Protein AF-A0A4U5NYL5-F1 (afdb_monomer)

pLDDT: mean 81.29, std 17.98, range [32.84, 98.69]

Nearest PDB structures (foldseek):
  1srq-assembly2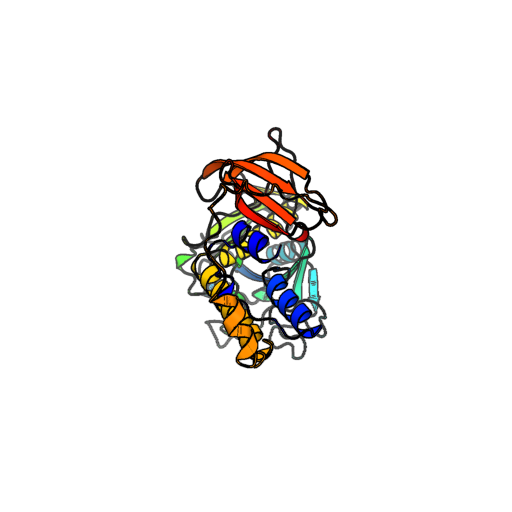_C  TM=8.941E-01  e=2.219E-26  Homo sapiens
  3brw-assembly1_A  TM=9.094E-01  e=7.375E-26  Homo sapiens
  1srq-assembly1_A  TM=8.390E-01  e=1.293E-26  Homo sapiens
  3brw-assembly3_C  TM=8.532E-01  e=6.660E-24  Homo sapiens
  6ssh-assembly1_A  TM=8.374E-01  e=7.311E-17  Thermochaetoides thermophila

Foldseek 3Di:
DVVLVCCVPPVVDDPVVDFDFFPDVVLVVLVVCLVCVPVAQEAEEEEWEFEAPGAAPLVRLQDQDDDLLRVVVLVLQFDKDFLAPDDDHNLPDDNNPCQQAGIFGWHCALSHTYTYLYSNRGDHDPVDSNNVRSCVRNLQHQEYEYEYEPNGDDHDPVNRPHPRHFKYWYWYWDPGPDPFIKIAIDMDGHPQQFAWDDDQDVRNMDTRDPVVSLRVVRRRVRSRVSSCPGPVNVVVSVVVSVVSVVVSCVPTGDDPDPPPPVVVVVVPDDDDDPDDPDDSDDDPDDDDCLDWDWDWAWAQRRRVRDTAIWIWTDGQFKIFTAHPPVRDTPDMDTPSPQSDADQDPRRDPPPTD

Secondary structure (DSSP, 8-state):
-HHHHHHHH-TTS-GGG--PBP--HHHHHHHHHHHHTT---EEEEEEEEE-TT--SHHHHHT--S--HHHHHHHHHHSEEEE-TT--S--TT--SSS-BTBSEEEEEEETTEEEEEEETTTSPP-TT-TT-HHHHHHHTT-SEEEEEE-TTPPPP-GGG---SS--EEEEEEEESTTSTT-EEEEEEEE-TTSPP-SSPPPGGGEEESSHHHHHHHHHHHHHHHHHHHHSHHHHHHHHHHHHHHHHHHHHHHBPPPP---TTTTHHHH----------PPPPP---S-----EEEEEEEEETTTTEEEEEEEEE-SSEEEEEETTTTEEEEEEEGGG-------SS-------

InterPro domains:
  IPR000331 Rap/Ran-GAP domain [PF02145] (60-242)
  IPR000331 Rap/Ran-GAP domain [PS50085] (31-248)
  IPR035974 Rap/Ran-GAP superfamily [G3DSA:3.40.50.11210] (40-229)
  IPR035974 Rap/Ran-GAP superfamily [SSF111347] (2-254)
  IPR050989 Rap1/Ran GTPase-activating [PTHR15711] (1-277)

Organism: Steinernema carpocapsae (NCBI:txid34508)

Structure (mmCIF, N/CA/C/O backbone):
data_AF-A0A4U5NYL5-F1
#
_entry.id   AF-A0A4U5NYL5-F1
#
loop_
_atom_site.group_PDB
_atom_site.id
_atom_site.type_symbol
_atom_site.label_atom_id
_atom_site.label_alt_id
_atom_site.label_comp_id
_atom_site.label_asym_id
_atom_site.label_entity_id
_atom_site.label_seq_id
_atom_site.pdbx_PDB_ins_code
_atom_site.Cartn_x
_atom_site.Cartn_y
_atom_site.Cartn_z
_atom_site.occupancy
_atom_site.B_iso_or_equiv
_atom_site.auth_seq_id
_atom_site.auth_comp_id
_atom_site.auth_asym_id
_atom_site.auth_atom_id
_atom_site.pdbx_PDB_model_num
ATOM 1 N N . MET A 1 1 ? 21.388 -6.794 -41.042 1.00 60.78 1 MET A N 1
ATOM 2 C CA . MET A 1 1 ? 20.427 -7.157 -39.982 1.00 60.78 1 MET A CA 1
ATOM 3 C C . MET A 1 1 ? 20.672 -6.425 -38.657 1.00 60.78 1 MET A C 1
ATOM 5 O O . MET A 1 1 ? 19.954 -5.474 -38.411 1.00 60.78 1 MET A O 1
ATOM 9 N N . LEU A 1 2 ? 21.676 -6.751 -37.819 1.00 63.41 2 LEU A N 1
ATOM 10 C CA . LEU A 1 2 ? 21.826 -6.115 -36.483 1.00 63.41 2 LEU A CA 1
ATOM 11 C C . LEU A 1 2 ? 21.987 -4.582 -36.518 1.00 63.41 2 LEU A C 1
ATOM 13 O O . LEU A 1 2 ? 21.355 -3.870 -35.746 1.00 63.41 2 LEU A O 1
ATOM 17 N N . ARG A 1 3 ? 22.812 -4.067 -37.436 1.00 64.81 3 ARG A N 1
ATOM 18 C CA . ARG A 1 3 ? 22.987 -2.620 -37.627 1.00 64.81 3 ARG A CA 1
ATOM 19 C C . ARG A 1 3 ? 21.684 -1.926 -38.037 1.00 64.81 3 ARG A C 1
ATOM 21 O O . ARG A 1 3 ? 21.371 -0.872 -37.508 1.00 64.81 3 ARG A O 1
ATOM 28 N N . GLU A 1 4 ? 20.929 -2.538 -38.944 1.00 67.44 4 GLU A N 1
ATOM 29 C CA . GLU A 1 4 ? 19.646 -2.009 -39.425 1.00 67.44 4 GLU A CA 1
ATOM 30 C C . GLU A 1 4 ? 18.586 -2.035 -38.312 1.00 67.44 4 GLU A C 1
ATOM 32 O O . GLU A 1 4 ? 17.826 -1.085 -38.169 1.00 67.44 4 GLU A O 1
ATOM 37 N N . LEU A 1 5 ? 18.581 -3.077 -37.470 1.00 68.00 5 LEU A N 1
ATOM 38 C CA . LEU A 1 5 ? 17.714 -3.157 -36.290 1.00 68.00 5 LEU A CA 1
ATOM 39 C C . LEU A 1 5 ? 18.059 -2.078 -35.254 1.00 68.00 5 LEU A C 1
ATOM 41 O O . LEU A 1 5 ? 17.160 -1.466 -34.687 1.00 68.00 5 LEU A O 1
ATOM 45 N N . LEU A 1 6 ? 19.343 -1.797 -35.020 1.00 67.56 6 LEU A N 1
ATOM 46 C CA . LEU A 1 6 ? 19.754 -0.721 -34.112 1.00 67.56 6 LEU A CA 1
ATOM 47 C C . LEU A 1 6 ? 19.420 0.665 -34.654 1.00 67.56 6 LEU A C 1
ATOM 49 O O . LEU A 1 6 ? 18.949 1.505 -33.896 1.00 67.56 6 LEU A O 1
ATOM 53 N N . GLU A 1 7 ? 19.609 0.895 -35.953 1.00 69.38 7 GLU A N 1
ATOM 54 C CA . GLU A 1 7 ? 19.193 2.139 -36.608 1.00 69.38 7 GLU A CA 1
ATOM 55 C C . GLU A 1 7 ? 17.666 2.343 -36.515 1.00 69.38 7 GLU A C 1
ATOM 57 O O . GLU A 1 7 ? 17.216 3.482 -36.412 1.00 69.38 7 GLU A O 1
ATOM 62 N N . LEU A 1 8 ? 16.878 1.260 -36.465 1.00 70.56 8 LEU A N 1
ATOM 63 C CA . LEU A 1 8 ? 15.422 1.307 -36.303 1.00 70.56 8 LEU A CA 1
ATOM 64 C C . LEU A 1 8 ? 14.971 1.526 -34.845 1.00 70.56 8 LEU A C 1
ATOM 66 O O . LEU A 1 8 ? 14.167 2.415 -34.579 1.00 70.56 8 LEU A O 1
ATOM 70 N N . PHE A 1 9 ? 15.463 0.721 -33.898 1.00 63.78 9 PHE A N 1
ATOM 71 C CA . PHE A 1 9 ? 14.964 0.699 -32.513 1.00 63.78 9 PHE A CA 1
ATOM 72 C C . PHE A 1 9 ? 15.748 1.599 -31.552 1.00 63.78 9 PHE A C 1
ATOM 74 O O . PHE A 1 9 ? 15.223 2.017 -30.522 1.00 63.78 9 PHE A O 1
ATOM 81 N N . CYS A 1 10 ? 17.016 1.888 -31.847 1.00 72.06 10 CYS A N 1
ATOM 82 C CA . CYS A 1 10 ? 17.920 2.655 -30.988 1.00 72.06 10 CYS A CA 1
ATOM 83 C C . CYS A 1 10 ? 18.821 3.588 -31.823 1.00 72.06 10 CYS A C 1
ATOM 85 O O . CYS A 1 10 ? 20.047 3.504 -31.718 1.00 72.06 10 CYS A O 1
ATOM 87 N N . PRO A 1 11 ? 18.261 4.528 -32.613 1.00 72.25 11 PRO A N 1
ATOM 88 C CA . PRO A 1 11 ? 19.014 5.311 -33.605 1.00 72.25 11 PRO A CA 1
ATOM 89 C C . PRO A 1 11 ? 20.143 6.172 -33.016 1.00 72.25 11 PRO A C 1
ATOM 91 O O . PRO A 1 11 ? 21.039 6.610 -33.731 1.00 72.25 11 PRO A O 1
ATOM 94 N N . LYS A 1 12 ? 20.110 6.430 -31.702 1.00 76.88 12 LYS A N 1
ATOM 95 C CA . LYS A 1 12 ? 21.140 7.186 -30.973 1.00 76.88 12 LYS A CA 1
ATOM 96 C C . LYS A 1 12 ? 22.339 6.329 -30.540 1.00 76.88 12 LYS A C 1
ATOM 98 O O . LYS A 1 12 ? 23.310 6.875 -30.023 1.00 76.88 12 LYS A O 1
ATOM 103 N N . VAL A 1 13 ? 22.278 5.007 -30.704 1.00 75.44 13 VAL A N 1
ATOM 104 C CA . VAL A 1 13 ? 23.349 4.076 -30.329 1.00 75.44 13 VAL A CA 1
ATOM 105 C C . VAL A 1 13 ? 24.240 3.828 -31.542 1.00 75.44 13 VAL A C 1
ATOM 107 O O . VAL A 1 13 ? 23.801 3.288 -32.554 1.00 75.44 13 VAL A O 1
ATOM 110 N N . SER A 1 14 ? 25.514 4.213 -31.444 1.00 80.19 14 SER A N 1
ATOM 111 C CA . SER A 1 14 ? 26.487 3.928 -32.500 1.00 80.19 14 SER A CA 1
ATOM 112 C C . SER A 1 14 ? 26.815 2.439 -32.541 1.00 80.19 14 SER A C 1
ATOM 114 O O . SER A 1 14 ? 27.168 1.851 -31.525 1.00 80.19 14 SER A O 1
ATOM 116 N N . PHE A 1 15 ? 26.828 1.836 -33.728 1.00 75.81 15 PHE A N 1
ATOM 117 C CA . PHE A 1 15 ? 27.262 0.444 -33.880 1.00 75.81 15 PHE A CA 1
ATOM 118 C C . PHE A 1 15 ? 28.690 0.206 -33.347 1.00 75.81 15 PHE A C 1
ATOM 120 O O . PHE A 1 15 ? 29.001 -0.875 -32.858 1.00 75.81 15 PHE A O 1
ATOM 127 N N . SER A 1 16 ? 29.554 1.227 -33.390 1.00 77.56 16 SER A N 1
ATOM 128 C CA . SER A 1 16 ? 30.939 1.133 -32.912 1.00 77.56 16 SER A CA 1
ATOM 129 C C . SER A 1 16 ? 31.085 0.983 -31.395 1.00 77.56 16 SER A C 1
ATOM 131 O O . SER A 1 16 ? 32.166 0.614 -30.943 1.00 77.56 16 SER A O 1
ATOM 133 N N . CYS A 1 17 ? 30.046 1.268 -30.599 1.00 77.38 17 CYS A N 1
ATOM 134 C CA . CYS A 1 17 ? 30.115 1.118 -29.142 1.00 77.38 17 CYS A CA 1
ATOM 135 C C . CYS A 1 17 ? 29.666 -0.262 -28.644 1.00 77.38 17 CYS A C 1
ATOM 137 O O . CYS A 1 17 ? 29.780 -0.540 -27.449 1.00 77.38 17 CYS A O 1
ATOM 139 N N . LEU A 1 18 ? 29.188 -1.134 -29.537 1.00 79.56 18 LEU A N 1
ATOM 140 C CA . LEU A 1 18 ? 28.791 -2.490 -29.185 1.00 79.56 18 LEU A CA 1
ATOM 141 C C . LEU A 1 18 ? 30.020 -3.364 -28.973 1.00 79.56 18 LEU A C 1
ATOM 143 O O . LEU A 1 18 ? 30.941 -3.381 -29.789 1.00 79.56 18 LEU A O 1
ATOM 147 N N . LYS A 1 19 ? 29.995 -4.142 -27.896 1.00 80.31 19 LYS A N 1
ATOM 148 C CA . LYS A 1 19 ? 31.013 -5.147 -27.609 1.00 80.31 19 LYS A CA 1
ATOM 149 C C . LYS A 1 19 ? 30.321 -6.497 -27.433 1.00 80.31 19 LYS A C 1
ATOM 151 O O . LYS A 1 19 ? 29.286 -6.540 -26.767 1.00 80.31 19 LYS A O 1
ATOM 156 N N . PRO A 1 20 ? 30.844 -7.579 -28.029 1.00 79.69 20 PRO A N 1
ATOM 157 C CA . PRO A 1 20 ? 30.252 -8.894 -27.856 1.00 79.69 20 PRO A CA 1
ATOM 158 C C . PRO A 1 20 ? 30.346 -9.314 -26.387 1.00 79.69 20 PRO A C 1
ATOM 160 O O . PRO A 1 20 ? 31.396 -9.179 -25.756 1.00 79.69 20 PRO A O 1
ATOM 163 N N . ALA A 1 21 ? 29.241 -9.810 -25.840 1.00 82.56 21 ALA A N 1
ATOM 164 C CA . ALA A 1 21 ? 29.224 -10.395 -24.508 1.00 82.56 21 ALA A CA 1
ATOM 165 C C . ALA A 1 21 ? 29.857 -11.798 -24.522 1.00 82.56 21 ALA A C 1
ATOM 167 O O . ALA A 1 21 ? 29.934 -12.465 -25.559 1.00 82.56 21 ALA A O 1
ATOM 168 N N . LEU A 1 22 ? 30.315 -12.265 -23.364 1.00 83.56 22 LEU A N 1
ATOM 169 C CA . LEU A 1 22 ? 30.686 -13.660 -23.157 1.00 83.56 22 LEU A CA 1
ATOM 170 C C . LEU A 1 22 ? 29.446 -14.537 -23.361 1.00 83.56 22 LEU A C 1
ATOM 172 O O . LEU A 1 22 ? 28.405 -14.300 -22.750 1.00 83.56 22 LEU A O 1
ATOM 176 N N . SER A 1 23 ? 29.566 -15.565 -24.201 1.00 79.88 23 SER A N 1
ATOM 177 C CA . SER A 1 23 ? 28.475 -16.498 -24.500 1.00 79.88 23 SER A CA 1
ATOM 178 C C . SER A 1 23 ? 28.294 -17.488 -23.348 1.00 79.88 23 SER A C 1
ATOM 180 O O . SER A 1 23 ? 28.722 -18.637 -23.430 1.00 79.88 23 SER A O 1
ATOM 182 N N . THR A 1 24 ? 27.712 -17.022 -22.242 1.00 84.81 24 THR A N 1
ATOM 183 C CA . THR A 1 24 ? 27.430 -17.844 -21.060 1.00 84.81 24 THR A CA 1
ATOM 184 C C . THR A 1 24 ? 25.971 -17.680 -20.633 1.00 84.81 24 THR A C 1
ATOM 186 O O . THR A 1 24 ? 25.490 -16.544 -20.610 1.00 84.81 24 THR A O 1
ATOM 189 N N . PRO A 1 25 ? 25.289 -18.759 -20.197 1.00 84.75 25 PRO A N 1
ATOM 190 C CA . PRO A 1 25 ? 23.910 -18.679 -19.693 1.00 84.75 25 PRO A CA 1
ATOM 191 C C . PRO A 1 25 ? 23.739 -17.680 -18.538 1.00 84.75 25 PRO A C 1
ATOM 193 O O . PRO A 1 25 ? 22.681 -17.093 -18.345 1.00 84.75 25 PRO A O 1
ATOM 196 N N . LYS A 1 26 ? 24.818 -17.433 -17.787 1.00 86.19 26 LYS A N 1
ATOM 197 C CA . LYS A 1 26 ? 24.852 -16.479 -16.677 1.00 86.19 26 LYS A CA 1
ATOM 198 C C . LYS A 1 26 ? 24.563 -15.038 -17.109 1.00 86.19 26 LYS A C 1
ATOM 200 O O . LYS A 1 26 ? 23.973 -14.286 -16.340 1.00 86.19 26 LYS A O 1
ATOM 205 N N . VAL A 1 27 ? 24.989 -14.632 -18.308 1.00 84.88 27 VAL A N 1
ATOM 206 C CA . VAL A 1 27 ? 24.725 -13.276 -18.821 1.00 84.88 27 VAL A CA 1
ATOM 207 C C . VAL A 1 27 ? 23.237 -13.101 -19.101 1.00 84.88 27 VAL A C 1
ATOM 209 O O . VAL A 1 27 ? 22.661 -12.098 -18.691 1.00 84.88 27 VAL A O 1
ATOM 212 N N . GLU A 1 28 ? 22.614 -14.096 -19.731 1.00 82.94 28 GLU A N 1
ATOM 213 C CA . GLU A 1 28 ? 21.174 -14.113 -19.999 1.00 82.94 28 GLU A CA 1
ATOM 214 C C . GLU A 1 28 ? 20.371 -14.098 -18.693 1.00 82.94 28 GLU A C 1
ATOM 216 O O . GLU A 1 28 ? 19.473 -13.277 -18.541 1.00 82.94 28 GLU A O 1
ATOM 221 N N . GLU A 1 29 ? 20.751 -14.917 -17.706 1.00 84.44 29 GLU A N 1
ATOM 222 C CA . GLU A 1 29 ? 20.107 -14.942 -16.386 1.00 84.44 29 GLU A CA 1
ATOM 223 C C . GLU A 1 29 ? 20.186 -13.584 -15.668 1.00 84.44 29 GLU A C 1
ATOM 225 O O . GLU A 1 29 ? 19.210 -13.122 -15.077 1.00 84.44 29 GLU A O 1
ATOM 230 N N . LEU A 1 30 ? 21.344 -12.917 -15.714 1.00 86.31 30 LEU A N 1
ATOM 231 C CA . LEU A 1 30 ? 21.512 -11.601 -15.097 1.00 86.31 30 LEU A CA 1
ATOM 232 C C . LEU A 1 30 ? 20.734 -10.508 -15.839 1.00 86.31 30 LEU A C 1
ATOM 234 O O . LEU A 1 30 ? 20.160 -9.639 -15.185 1.00 86.31 30 LEU A O 1
ATOM 238 N N . LEU A 1 31 ? 20.689 -10.549 -17.174 1.00 83.75 31 LEU A N 1
ATOM 239 C CA . LEU A 1 31 ? 19.876 -9.627 -17.970 1.00 83.75 31 LEU A CA 1
ATOM 240 C C . LEU A 1 31 ? 18.386 -9.808 -17.671 1.00 83.75 31 LEU A C 1
ATOM 242 O O . LEU A 1 31 ? 17.715 -8.816 -17.394 1.00 83.75 31 LEU A O 1
ATOM 246 N N . MET A 1 32 ? 17.903 -11.054 -17.613 1.00 80.25 32 MET A N 1
ATOM 247 C CA . MET A 1 32 ? 16.528 -11.356 -17.202 1.00 80.25 32 MET A CA 1
ATOM 248 C C . MET A 1 32 ? 16.232 -10.785 -15.814 1.00 80.25 32 MET A C 1
ATOM 250 O O . MET A 1 32 ? 15.267 -10.047 -15.660 1.00 80.25 32 MET A O 1
ATOM 254 N N . LYS A 1 33 ? 17.111 -10.992 -14.822 1.00 82.62 33 LYS A N 1
ATOM 255 C CA . LYS A 1 33 ? 16.937 -10.397 -13.481 1.00 82.62 33 LYS A CA 1
ATOM 256 C C . LYS A 1 33 ? 16.851 -8.869 -13.515 1.00 82.62 33 LYS A C 1
ATOM 258 O O . LYS A 1 33 ? 16.043 -8.283 -12.794 1.00 82.62 33 LYS A O 1
ATOM 263 N N . ILE A 1 34 ? 17.674 -8.207 -14.331 1.00 83.19 34 ILE A N 1
ATOM 264 C CA . ILE A 1 34 ? 17.645 -6.743 -14.491 1.00 83.19 34 ILE A CA 1
ATOM 265 C C . ILE A 1 34 ? 16.319 -6.283 -15.123 1.00 83.19 34 ILE A C 1
ATOM 267 O O . ILE A 1 34 ? 15.792 -5.236 -14.731 1.00 83.19 34 ILE A O 1
ATOM 271 N N . ASP A 1 35 ? 15.776 -7.046 -16.072 1.00 77.56 35 ASP A N 1
ATOM 272 C CA . ASP A 1 35 ? 14.504 -6.771 -16.755 1.00 77.56 35 ASP A CA 1
ATOM 273 C C . ASP A 1 35 ? 13.263 -7.103 -15.924 1.00 77.56 35 ASP A C 1
ATOM 275 O O . ASP A 1 35 ? 12.268 -6.388 -16.027 1.00 77.56 35 ASP A O 1
ATOM 279 N N . GLU A 1 36 ? 13.339 -8.096 -15.042 1.00 73.00 36 GLU A N 1
ATOM 280 C CA . GLU A 1 36 ? 12.271 -8.470 -14.107 1.00 73.00 36 GLU A CA 1
ATOM 281 C C . GLU A 1 36 ? 12.245 -7.600 -12.845 1.00 73.00 36 GLU A C 1
ATOM 283 O O . GLU A 1 36 ? 11.214 -7.493 -12.191 1.00 73.00 36 GLU A O 1
ATOM 288 N N . THR A 1 37 ? 13.352 -6.932 -12.499 1.00 68.50 37 THR A N 1
ATOM 289 C CA . THR A 1 37 ? 13.434 -6.017 -11.341 1.00 68.50 37 THR A CA 1
ATOM 290 C C . THR A 1 37 ? 12.262 -5.012 -11.223 1.00 68.50 37 THR A C 1
ATOM 292 O O . THR A 1 37 ? 11.822 -4.774 -10.097 1.00 68.50 37 THR A O 1
ATOM 295 N N . PRO A 1 38 ? 11.732 -4.397 -12.305 1.00 63.19 38 PRO A N 1
ATOM 296 C CA . PRO A 1 38 ? 10.552 -3.526 -12.230 1.00 63.19 38 PRO A CA 1
ATOM 297 C C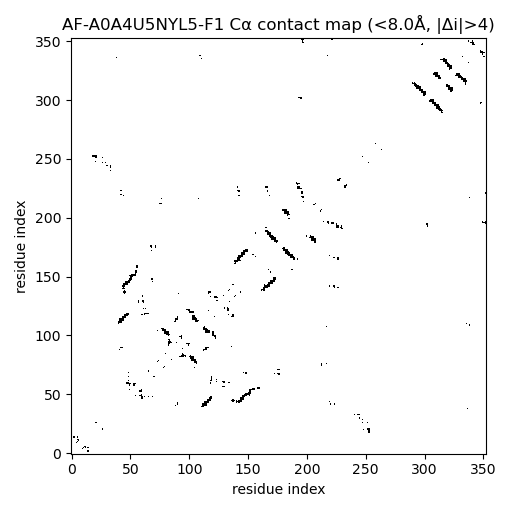 . PRO A 1 38 ? 9.202 -4.245 -12.028 1.00 63.19 38 PRO A C 1
ATOM 299 O O . PRO A 1 38 ? 8.187 -3.561 -11.902 1.00 63.19 38 PRO A O 1
ATOM 302 N N . MET A 1 39 ? 9.142 -5.580 -12.007 1.00 65.19 39 MET A N 1
ATOM 303 C CA . MET A 1 39 ? 7.905 -6.331 -11.766 1.00 65.19 39 MET A CA 1
ATOM 304 C C . MET A 1 39 ? 7.652 -6.473 -10.262 1.00 65.19 39 MET A C 1
ATOM 306 O O . MET A 1 39 ? 8.072 -7.429 -9.611 1.00 65.19 39 MET A O 1
ATOM 310 N N . TYR A 1 40 ? 6.964 -5.489 -9.687 1.00 72.19 40 TYR A N 1
ATOM 311 C CA . TYR A 1 40 ? 6.592 -5.508 -8.275 1.00 72.19 40 TYR A CA 1
ATOM 312 C C . TYR A 1 40 ? 5.367 -6.401 -8.067 1.00 72.19 40 TYR A C 1
ATOM 314 O O . TYR A 1 40 ? 4.258 -6.031 -8.428 1.00 72.19 40 TYR A O 1
ATOM 322 N N . THR A 1 41 ? 5.566 -7.575 -7.470 1.00 85.75 41 THR A N 1
ATOM 323 C CA . THR A 1 41 ? 4.477 -8.468 -7.026 1.00 85.75 41 THR A CA 1
ATOM 324 C C . THR A 1 41 ? 4.394 -8.574 -5.505 1.00 85.75 41 THR A C 1
ATOM 326 O O . THR A 1 41 ? 3.624 -9.360 -4.963 1.00 85.75 41 THR A O 1
ATOM 329 N N . ARG A 1 42 ? 5.207 -7.793 -4.787 1.00 92.06 42 ARG A N 1
ATOM 330 C CA . ARG A 1 42 ? 5.359 -7.844 -3.331 1.00 92.06 42 ARG A CA 1
ATOM 331 C C . ARG A 1 42 ? 5.281 -6.445 -2.751 1.00 92.06 42 ARG A C 1
ATOM 333 O O . ARG A 1 42 ? 6.099 -5.595 -3.096 1.00 92.06 42 ARG A O 1
ATOM 340 N N . TYR A 1 43 ? 4.326 -6.239 -1.854 1.00 94.81 43 TYR A N 1
ATOM 341 C CA . TYR A 1 43 ? 3.946 -4.924 -1.349 1.00 94.81 43 TYR A CA 1
ATOM 342 C C . TYR A 1 43 ? 3.932 -4.910 0.175 1.00 94.81 43 TYR A C 1
ATOM 344 O O . TYR A 1 43 ? 3.523 -5.887 0.812 1.00 94.81 43 TYR A O 1
ATOM 352 N N . LYS A 1 44 ? 4.370 -3.794 0.762 1.00 96.44 44 LYS A N 1
ATOM 353 C CA . LYS A 1 44 ? 4.345 -3.570 2.211 1.00 96.44 44 LYS A CA 1
ATOM 354 C C . LYS A 1 44 ? 3.547 -2.314 2.537 1.00 96.44 44 LYS A C 1
ATOM 356 O O . LYS A 1 44 ? 3.886 -1.215 2.107 1.00 96.44 44 LYS A O 1
ATOM 361 N N . ILE A 1 45 ? 2.464 -2.489 3.284 1.00 98.19 45 ILE A N 1
ATOM 362 C CA . ILE A 1 45 ? 1.453 -1.447 3.465 1.00 98.19 45 ILE A CA 1
ATOM 363 C C . ILE A 1 45 ? 1.240 -1.182 4.948 1.00 98.19 45 ILE A C 1
ATOM 365 O O . ILE A 1 45 ? 0.864 -2.079 5.700 1.00 98.19 45 ILE A O 1
ATOM 369 N N . GLY A 1 46 ? 1.410 0.065 5.372 1.00 98.12 46 GLY A N 1
ATOM 370 C CA . GLY A 1 46 ? 1.139 0.453 6.751 1.00 98.12 46 GLY A CA 1
ATOM 371 C C . GLY A 1 46 ? -0.361 0.506 7.038 1.00 98.12 46 GLY A C 1
ATOM 372 O O . GLY A 1 46 ? -1.124 0.970 6.195 1.00 98.12 46 GLY A O 1
ATOM 373 N N . ILE A 1 47 ? -0.797 0.103 8.233 1.00 98.50 47 ILE A N 1
ATOM 374 C CA . ILE A 1 47 ? -2.161 0.354 8.725 1.00 98.50 47 ILE A CA 1
ATOM 375 C C . ILE A 1 47 ? -2.090 1.000 10.110 1.00 98.50 47 ILE A C 1
ATOM 377 O O . ILE A 1 47 ? -1.545 0.419 11.051 1.00 98.50 47 ILE A O 1
ATOM 381 N N . LEU A 1 48 ? -2.678 2.191 10.244 1.00 97.56 48 LEU A N 1
ATOM 382 C CA . LEU A 1 48 ? -2.825 2.907 11.511 1.00 97.56 48 LEU A CA 1
ATOM 383 C C . LEU A 1 48 ? -4.293 2.953 11.940 1.00 97.56 48 LEU A C 1
ATOM 385 O O . LEU A 1 48 ? -5.161 3.351 11.165 1.00 97.56 48 LEU A O 1
ATOM 389 N N . LEU A 1 49 ? -4.546 2.606 13.201 1.00 98.12 49 LEU A N 1
ATOM 390 C CA . LEU A 1 49 ? -5.826 2.826 13.873 1.00 98.12 49 LEU A CA 1
ATOM 391 C C . LEU A 1 49 ? -5.904 4.259 14.416 1.00 98.12 49 LEU A C 1
ATOM 393 O O . LEU A 1 49 ? -5.031 4.669 15.180 1.00 98.12 49 LEU A O 1
ATOM 397 N N . CYS A 1 50 ? -6.966 4.981 14.064 1.00 97.62 50 CYS A N 1
ATOM 398 C CA . CYS A 1 50 ? -7.314 6.315 14.546 1.00 97.62 50 CYS A CA 1
ATOM 399 C C . CYS A 1 50 ? -8.656 6.258 15.290 1.00 97.62 50 CYS A C 1
ATOM 401 O O . CYS A 1 50 ? -9.724 6.170 14.675 1.00 97.62 50 CYS A O 1
ATOM 403 N N . LYS A 1 51 ? -8.584 6.281 16.623 1.00 97.12 51 LYS A N 1
ATOM 404 C CA . LYS A 1 51 ? -9.741 6.171 17.519 1.00 97.12 51 LYS A CA 1
ATOM 405 C C . LYS A 1 51 ? -10.491 7.492 17.669 1.00 97.12 51 LYS A C 1
ATOM 407 O O . LYS A 1 51 ? -10.025 8.550 17.237 1.00 97.12 51 LYS A O 1
ATOM 412 N N . ALA A 1 52 ? -11.641 7.436 18.337 1.00 95.88 52 ALA A N 1
ATOM 413 C CA . ALA A 1 52 ? -12.386 8.625 18.738 1.00 95.88 52 ALA A CA 1
ATOM 414 C C . ALA A 1 52 ? -11.486 9.659 19.447 1.00 95.88 52 ALA A C 1
ATOM 416 O O . ALA A 1 52 ? -10.677 9.314 20.308 1.00 95.88 52 ALA A O 1
ATOM 417 N N . GLY A 1 53 ? -11.603 10.929 19.051 1.00 95.56 53 GLY A N 1
ATOM 418 C CA . GLY A 1 53 ? -10.808 12.036 19.592 1.00 95.56 53 GLY A CA 1
ATOM 419 C C . GLY A 1 53 ? -9.358 12.132 19.096 1.00 95.56 53 GLY A C 1
ATOM 420 O O . GLY A 1 53 ? -8.730 13.161 19.321 1.00 95.56 53 GLY A O 1
ATOM 421 N N . GLN A 1 54 ? -8.826 11.129 18.390 1.00 95.44 54 GLN A N 1
ATOM 422 C CA . GLN A 1 54 ? -7.454 11.164 17.868 1.00 95.44 54 GLN A CA 1
ATOM 423 C C . GLN A 1 54 ? -7.375 11.909 16.527 1.00 95.44 54 GLN A C 1
ATOM 425 O O . GLN A 1 54 ? -8.295 11.835 15.708 1.00 95.44 54 GLN A O 1
ATOM 430 N N . GLN A 1 55 ? -6.246 12.582 16.275 1.00 90.44 55 GLN A N 1
ATOM 431 C CA . GLN A 1 55 ? -5.896 13.164 14.964 1.00 90.44 55 GLN A CA 1
ATOM 432 C C . GLN A 1 55 ? -4.413 13.047 14.601 1.00 90.44 55 GLN A C 1
ATOM 434 O O . GLN A 1 55 ? -4.052 13.225 13.436 1.00 90.44 55 GLN A O 1
ATOM 439 N N . THR A 1 56 ? -3.542 12.816 15.581 1.00 89.62 56 THR A N 1
ATOM 440 C CA . THR A 1 56 ? -2.092 12.921 15.408 1.00 89.62 56 THR A CA 1
ATOM 441 C C . THR A 1 56 ? -1.432 11.568 15.177 1.00 89.62 56 THR A C 1
ATOM 443 O O . THR A 1 56 ? -1.918 10.521 15.603 1.00 89.62 56 THR A O 1
ATOM 446 N N . GLU A 1 57 ? -0.269 11.611 14.524 1.00 89.50 57 GLU A N 1
ATOM 447 C CA . GLU A 1 57 ? 0.627 10.463 14.356 1.00 89.50 57 GLU A CA 1
ATOM 448 C C . GLU A 1 57 ? 0.892 9.725 15.670 1.00 89.50 57 GLU A C 1
ATOM 450 O O . GLU A 1 57 ? 0.762 8.505 15.755 1.00 89.50 57 GLU A O 1
ATOM 455 N N . GLU A 1 58 ? 1.281 10.489 16.687 1.00 90.69 58 GLU A N 1
ATOM 456 C CA . GLU A 1 58 ? 1.724 9.967 17.971 1.00 90.69 58 GLU A CA 1
ATOM 457 C C . GLU A 1 58 ? 0.589 9.234 18.690 1.00 90.69 58 GLU A C 1
ATOM 459 O O . GLU A 1 58 ? 0.793 8.118 19.165 1.00 90.69 58 GLU A O 1
ATOM 464 N N . GLU A 1 59 ? -0.622 9.798 18.701 1.00 94.19 59 GLU A N 1
ATOM 465 C CA . GLU A 1 59 ? -1.806 9.148 19.279 1.00 94.19 59 GLU A CA 1
ATOM 466 C C . GLU A 1 59 ? -2.086 7.793 18.617 1.00 94.19 59 GLU A C 1
ATOM 468 O O . GLU A 1 59 ? -2.282 6.791 19.306 1.00 94.19 59 GLU A O 1
ATOM 473 N N . MET A 1 60 ? -2.039 7.741 17.281 1.00 95.50 60 MET A N 1
ATOM 474 C CA . MET A 1 60 ? -2.311 6.519 16.520 1.00 95.50 60 MET A CA 1
ATOM 475 C C . MET A 1 60 ? -1.268 5.425 16.774 1.00 95.50 60 MET A C 1
ATOM 477 O O . MET A 1 60 ? -1.621 4.254 16.944 1.00 95.50 60 MET A O 1
ATOM 481 N N . TYR A 1 61 ? 0.020 5.781 16.840 1.00 95.38 61 TYR A N 1
ATOM 482 C CA . TYR A 1 61 ? 1.081 4.817 17.144 1.00 95.38 61 TYR A CA 1
ATOM 483 C C . TYR A 1 61 ? 1.026 4.290 18.578 1.00 95.38 61 TYR A C 1
ATOM 485 O O . TYR A 1 61 ? 1.448 3.156 18.811 1.00 95.38 61 TYR A O 1
ATOM 493 N N . ASN A 1 62 ? 0.506 5.068 19.530 1.00 96.62 62 ASN A N 1
ATOM 494 C CA . ASN A 1 62 ? 0.406 4.665 20.934 1.00 96.62 62 ASN A CA 1
ATOM 495 C C . ASN A 1 62 ? -0.823 3.790 21.247 1.00 96.62 62 ASN A C 1
ATOM 497 O O . ASN A 1 62 ? -0.986 3.343 22.384 1.00 96.62 62 ASN A O 1
ATOM 501 N N . ASN A 1 63 ? -1.664 3.474 20.257 1.00 97.12 63 ASN A N 1
ATOM 502 C CA . ASN A 1 63 ? -2.780 2.546 20.436 1.00 97.12 63 ASN A CA 1
ATOM 503 C C . ASN A 1 63 ? -2.284 1.127 20.768 1.00 97.12 63 ASN A C 1
ATOM 505 O O . ASN A 1 63 ? -1.719 0.436 19.921 1.00 97.12 63 ASN A O 1
ATOM 509 N N . GLN A 1 64 ? -2.507 0.675 22.004 1.00 93.75 64 GLN A N 1
ATOM 510 C CA . GLN A 1 64 ? -2.064 -0.650 22.466 1.00 93.75 64 GLN A CA 1
ATOM 511 C C . GLN A 1 64 ? -3.007 -1.781 22.054 1.00 93.75 64 GLN A C 1
ATOM 513 O O . GLN A 1 64 ? -2.555 -2.882 21.766 1.00 93.75 64 GLN A O 1
ATOM 518 N N . LYS A 1 65 ? -4.314 -1.509 22.043 1.00 92.31 65 LYS A N 1
ATOM 519 C CA . LYS A 1 65 ? -5.360 -2.494 21.755 1.00 92.31 65 LYS A CA 1
ATOM 520 C C . LYS A 1 65 ? -6.131 -2.105 20.501 1.00 92.31 65 LYS A C 1
ATOM 522 O O . LYS A 1 65 ? -6.471 -0.923 20.344 1.00 92.31 65 LYS A O 1
ATOM 527 N N . SER A 1 66 ? -6.433 -3.101 19.674 1.00 95.75 66 SER A N 1
ATOM 528 C CA . SER A 1 66 ? -7.462 -3.009 18.637 1.00 95.75 66 SER A CA 1
ATOM 529 C C . SER A 1 66 ? -8.843 -2.755 19.253 1.00 95.75 66 SER A C 1
ATOM 531 O O . SER A 1 66 ? -9.035 -2.883 20.464 1.00 95.75 66 SER A O 1
ATOM 533 N N . SER A 1 67 ? -9.783 -2.347 18.411 1.00 97.25 67 SER A N 1
ATOM 534 C CA . SER A 1 67 ? -11.218 -2.356 18.693 1.00 97.25 67 SER A CA 1
ATOM 535 C C . SER A 1 67 ? -11.895 -3.409 17.823 1.00 97.25 67 SER A C 1
ATOM 537 O O . SER A 1 67 ? -11.347 -3.786 16.787 1.00 97.25 67 SER A O 1
ATOM 539 N N . ASP A 1 68 ? -13.113 -3.803 18.187 1.00 97.38 68 ASP A N 1
ATOM 540 C CA . ASP A 1 68 ? -13.900 -4.763 17.406 1.00 97.38 68 ASP A CA 1
ATOM 541 C C . ASP A 1 68 ? -14.130 -4.270 15.969 1.00 97.38 68 ASP A C 1
ATOM 543 O O . ASP A 1 68 ? -13.981 -5.026 15.015 1.00 97.38 68 ASP A O 1
ATOM 547 N N . ALA A 1 69 ? -14.392 -2.969 15.802 1.00 97.75 69 ALA A N 1
ATOM 548 C CA . ALA A 1 69 ? -14.551 -2.339 14.492 1.00 97.75 69 ALA A CA 1
ATOM 549 C C . ALA A 1 69 ? -13.276 -2.431 13.638 1.00 97.75 69 ALA A C 1
ATOM 551 O O . ALA A 1 69 ? -13.339 -2.623 12.421 1.00 97.75 69 ALA A O 1
ATOM 552 N N . PHE A 1 70 ? -12.110 -2.270 14.268 1.00 98.50 70 PHE A N 1
ATOM 553 C CA . PHE A 1 70 ? -10.834 -2.383 13.578 1.00 98.50 70 PHE A CA 1
ATOM 554 C C . PHE A 1 70 ? -10.512 -3.835 13.237 1.00 98.50 70 PHE A C 1
ATOM 556 O O . PHE A 1 70 ? -10.100 -4.113 12.114 1.00 98.50 70 PHE A O 1
ATOM 563 N N . ASP A 1 71 ? -10.740 -4.765 14.163 1.00 98.31 71 ASP A N 1
ATOM 564 C CA . ASP A 1 71 ? -10.500 -6.184 13.924 1.00 98.31 71 ASP A CA 1
ATOM 565 C C . ASP A 1 71 ? -11.437 -6.740 12.837 1.00 98.31 71 ASP A C 1
ATOM 567 O O . ASP A 1 71 ? -10.956 -7.434 11.940 1.00 98.31 71 ASP A O 1
ATOM 571 N N . GLU A 1 72 ? -12.711 -6.323 12.810 1.00 98.06 72 GLU A N 1
ATOM 572 C CA . GLU A 1 72 ? -13.657 -6.618 11.723 1.00 98.06 72 GLU A CA 1
ATOM 573 C C . GLU A 1 72 ? -13.126 -6.151 10.356 1.00 98.06 72 GLU A C 1
ATOM 575 O O . GLU A 1 72 ? -13.250 -6.854 9.347 1.00 98.06 72 GLU A O 1
ATOM 580 N N . PHE A 1 73 ? -12.536 -4.953 10.302 1.00 98.56 73 PHE A N 1
ATOM 581 C CA . PHE A 1 73 ? -11.950 -4.414 9.078 1.00 98.56 73 PHE A CA 1
ATOM 582 C C . PHE A 1 73 ? -10.692 -5.176 8.645 1.00 98.56 73 PHE A C 1
ATOM 584 O O . PHE A 1 73 ? -10.528 -5.447 7.453 1.00 98.56 73 PHE A O 1
ATOM 591 N N . LEU A 1 74 ? -9.813 -5.539 9.584 1.00 98.56 74 LEU A N 1
ATOM 592 C CA . LEU A 1 74 ? -8.607 -6.316 9.290 1.00 98.56 74 LEU A CA 1
ATOM 593 C C . LEU A 1 74 ? -8.970 -7.688 8.709 1.00 98.56 74 LEU A C 1
ATOM 595 O O . LEU A 1 74 ? -8.433 -8.062 7.665 1.00 98.56 74 LEU A O 1
ATOM 599 N N . ASP A 1 75 ? -9.929 -8.384 9.321 1.00 97.62 75 ASP A N 1
ATOM 600 C CA . ASP A 1 75 ? -10.392 -9.703 8.872 1.00 97.62 75 ASP A CA 1
ATOM 601 C C . ASP A 1 75 ? -11.129 -9.626 7.524 1.00 97.62 75 ASP A C 1
ATOM 603 O O . ASP A 1 75 ? -11.077 -10.543 6.701 1.00 97.62 75 ASP A O 1
ATOM 607 N N . PHE A 1 76 ? -11.783 -8.496 7.243 1.00 97.88 76 PHE A N 1
ATOM 608 C CA . PHE A 1 76 ? -12.341 -8.216 5.925 1.00 97.88 76 PHE A CA 1
ATOM 609 C C . PHE A 1 76 ? -11.246 -7.998 4.868 1.00 97.88 76 PHE A C 1
ATOM 611 O O . PHE A 1 76 ? -11.351 -8.521 3.752 1.00 97.88 76 PHE A O 1
ATOM 618 N N . LEU A 1 77 ? -10.191 -7.249 5.195 1.00 98.25 77 LEU A N 1
ATOM 619 C CA . LEU A 1 77 ? -9.147 -6.843 4.253 1.00 98.25 77 LEU A CA 1
ATOM 620 C C . LEU A 1 77 ? -8.197 -7.991 3.883 1.00 98.25 77 LEU A C 1
ATOM 622 O O . LEU A 1 77 ? -7.869 -8.158 2.707 1.00 98.25 77 LEU A O 1
ATOM 626 N N . GLY A 1 78 ? -7.787 -8.807 4.852 1.00 97.69 78 GLY A N 1
ATOM 627 C CA . GLY A 1 78 ? -6.793 -9.862 4.657 1.00 97.69 78 GLY A CA 1
ATOM 628 C C . GLY A 1 78 ? -6.954 -11.025 5.629 1.00 97.69 78 GLY A C 1
ATOM 629 O O . GLY A 1 78 ? -7.934 -11.122 6.355 1.00 97.69 78 GLY A O 1
ATOM 630 N N . ARG A 1 79 ? -5.972 -11.925 5.638 1.00 97.88 79 ARG A N 1
ATOM 631 C CA . ARG A 1 79 ? -5.885 -13.035 6.592 1.00 97.88 79 ARG A CA 1
ATOM 632 C C . ARG A 1 79 ? -4.848 -12.727 7.662 1.00 97.88 79 ARG A C 1
ATOM 634 O O . ARG A 1 79 ? -3.742 -12.288 7.343 1.00 97.88 79 ARG A O 1
ATOM 641 N N . ARG A 1 80 ? -5.175 -12.993 8.926 1.00 98.06 80 ARG A N 1
ATOM 642 C CA . ARG A 1 80 ? -4.173 -12.985 9.996 1.00 98.06 80 ARG A CA 1
ATOM 643 C C . ARG A 1 80 ? -3.246 -14.177 9.820 1.00 98.06 80 ARG A C 1
ATOM 645 O O . ARG A 1 80 ? -3.704 -15.294 9.587 1.00 98.06 80 ARG A O 1
ATOM 652 N N . VAL A 1 81 ? -1.949 -13.930 9.900 1.00 98.06 81 VAL A N 1
ATOM 653 C CA . VAL A 1 81 ? -0.914 -14.952 9.737 1.00 98.06 81 VAL A CA 1
ATOM 654 C C . VAL A 1 81 ? 0.025 -14.921 10.928 1.00 98.06 81 VAL A C 1
ATOM 656 O O . VAL A 1 81 ? 0.371 -13.843 11.413 1.00 98.06 81 VAL A O 1
ATOM 659 N N . CYS A 1 82 ? 0.427 -16.100 11.397 1.00 97.75 82 CYS A N 1
ATOM 660 C CA . CYS A 1 82 ? 1.532 -16.230 12.340 1.00 97.75 82 CYS A CA 1
ATOM 661 C C . CYS A 1 82 ? 2.828 -15.856 11.615 1.00 97.75 82 CYS A C 1
ATOM 663 O O . CYS A 1 82 ? 3.048 -16.294 10.485 1.00 97.75 82 CYS A O 1
ATOM 665 N N . LEU A 1 83 ? 3.657 -15.020 12.239 1.00 97.88 83 LEU A N 1
ATOM 666 C CA . LEU A 1 83 ? 4.933 -14.599 11.665 1.00 97.88 83 LEU A CA 1
ATOM 667 C C . LEU A 1 83 ? 6.003 -15.672 11.820 1.00 97.88 83 LEU A C 1
ATOM 669 O O . LEU A 1 83 ? 6.839 -15.825 10.931 1.00 97.88 83 LEU A O 1
ATOM 673 N N . LYS A 1 84 ? 5.970 -16.437 12.911 1.00 97.31 84 LYS A N 1
ATOM 674 C CA . LYS A 1 84 ? 6.902 -17.538 13.123 1.00 97.31 84 LYS A CA 1
ATOM 675 C C . LYS A 1 84 ? 6.796 -18.544 11.976 1.00 97.31 84 LYS A C 1
ATOM 677 O O . LYS A 1 84 ? 5.707 -19.011 11.657 1.00 97.31 84 LYS A O 1
ATOM 682 N N . ASP A 1 85 ? 7.935 -18.831 11.352 1.00 95.12 85 ASP A N 1
ATOM 683 C CA . ASP A 1 85 ? 8.064 -19.761 10.224 1.00 95.12 85 ASP A CA 1
ATOM 684 C C . ASP A 1 85 ? 7.219 -19.406 8.982 1.00 95.12 85 ASP A C 1
ATOM 686 O O . ASP A 1 85 ? 7.058 -20.228 8.083 1.00 95.12 85 ASP A O 1
ATOM 690 N N . PHE A 1 86 ? 6.732 -18.161 8.872 1.00 96.62 86 PHE A N 1
ATOM 691 C CA . PHE A 1 86 ? 6.027 -17.699 7.677 1.00 96.62 86 PHE A CA 1
ATOM 692 C C . PHE A 1 86 ? 6.944 -17.779 6.446 1.00 96.62 86 PHE A C 1
ATOM 694 O O . PHE A 1 86 ? 8.087 -17.302 6.468 1.00 96.62 86 PHE A O 1
ATOM 701 N N . ASP A 1 87 ? 6.445 -18.381 5.370 1.00 94.75 87 ASP A N 1
ATOM 702 C CA . ASP A 1 87 ? 7.205 -18.784 4.179 1.00 94.75 87 ASP A CA 1
ATOM 703 C C . ASP A 1 87 ? 6.983 -17.872 2.959 1.00 94.75 87 ASP A C 1
ATOM 705 O O . ASP A 1 87 ? 7.746 -17.921 1.994 1.00 94.75 87 ASP A O 1
ATOM 709 N N . LYS A 1 88 ? 5.981 -16.992 3.027 1.00 95.81 88 LYS A N 1
ATOM 710 C CA . LYS A 1 88 ? 5.657 -15.979 2.011 1.00 95.81 88 LYS A CA 1
ATOM 711 C C . LYS A 1 88 ? 6.380 -14.645 2.247 1.00 95.81 88 LYS A C 1
ATOM 713 O O . LYS A 1 88 ? 7.223 -14.517 3.138 1.00 95.81 88 LYS A O 1
ATOM 718 N N . TYR A 1 89 ? 6.074 -13.626 1.437 1.00 96.19 89 TYR A N 1
ATOM 719 C CA . TYR A 1 89 ? 6.670 -12.293 1.576 1.00 96.19 89 TYR A CA 1
ATOM 720 C C . TYR A 1 89 ? 6.447 -11.671 2.968 1.00 96.19 89 TYR A C 1
ATOM 722 O O . TYR A 1 89 ? 5.320 -11.520 3.432 1.00 96.19 89 TYR A O 1
ATOM 730 N N . LYS A 1 90 ? 7.544 -11.263 3.622 1.00 94.75 90 LYS A N 1
ATOM 731 C CA . LYS A 1 90 ? 7.575 -10.877 5.048 1.00 94.75 90 LYS A CA 1
ATOM 732 C C . LYS A 1 90 ? 7.489 -9.375 5.300 1.00 94.75 90 LYS A C 1
ATOM 734 O O . LYS A 1 90 ? 7.412 -8.967 6.450 1.00 94.75 90 LYS A O 1
ATOM 739 N N . GLY A 1 91 ? 7.608 -8.535 4.271 1.00 94.19 91 GLY A N 1
ATOM 740 C CA . GLY A 1 91 ? 7.598 -7.070 4.433 1.00 94.19 91 GLY A CA 1
ATOM 741 C C . GLY A 1 91 ? 8.732 -6.484 5.294 1.00 94.19 91 GLY A C 1
ATOM 742 O O . GLY A 1 91 ? 8.731 -5.291 5.577 1.00 94.19 91 GLY A O 1
ATOM 743 N N . GLY A 1 92 ? 9.725 -7.288 5.696 1.00 94.88 92 GLY A N 1
ATOM 744 C CA . GLY A 1 92 ? 10.751 -6.887 6.666 1.00 94.88 92 GLY A CA 1
ATOM 745 C C . GLY A 1 92 ? 10.364 -7.119 8.133 1.00 94.88 92 GLY A C 1
ATOM 746 O O . GLY A 1 92 ? 11.066 -6.626 9.015 1.00 94.88 92 GLY A O 1
ATOM 747 N N . LEU A 1 93 ? 9.278 -7.852 8.392 1.00 96.81 93 LEU A N 1
ATOM 748 C CA . LEU A 1 93 ? 8.927 -8.369 9.713 1.00 96.81 93 LEU A CA 1
ATOM 749 C C . LEU A 1 93 ? 9.803 -9.574 10.085 1.00 96.81 93 LEU A C 1
ATOM 751 O O . LEU A 1 93 ? 10.257 -10.333 9.223 1.00 96.81 93 LEU A O 1
ATOM 755 N N . ASP A 1 94 ? 10.036 -9.736 11.381 1.00 96.12 94 ASP A N 1
ATOM 756 C CA . ASP A 1 94 ? 10.757 -10.859 11.965 1.00 96.12 94 ASP A CA 1
ATOM 757 C C . ASP A 1 94 ? 9.873 -12.109 12.001 1.00 96.12 94 ASP A C 1
ATOM 759 O O . ASP A 1 94 ? 8.736 -12.073 12.462 1.00 96.12 94 ASP A O 1
ATOM 763 N N . THR A 1 95 ? 10.418 -13.226 11.523 1.00 94.69 95 THR A N 1
ATOM 764 C CA . THR A 1 95 ? 9.744 -14.533 11.485 1.00 94.69 95 THR A CA 1
ATOM 765 C C . THR A 1 95 ? 10.452 -15.586 12.333 1.00 94.69 95 THR A C 1
ATOM 767 O O . THR A 1 95 ? 10.209 -16.777 12.150 1.00 94.69 95 THR A O 1
ATOM 770 N N . ARG A 1 96 ? 11.414 -15.179 13.170 1.00 93.50 96 ARG A N 1
ATOM 771 C CA . ARG A 1 96 ? 12.241 -16.087 13.980 1.00 93.50 96 ARG A CA 1
ATOM 772 C C . ARG A 1 96 ? 12.170 -15.773 15.470 1.00 93.50 96 ARG A C 1
ATOM 774 O O . ARG A 1 96 ? 12.112 -16.707 16.261 1.00 93.50 96 ARG A O 1
ATOM 781 N N . GLY A 1 97 ? 12.227 -14.494 15.844 1.00 90.75 97 GLY A N 1
ATOM 782 C CA . GLY A 1 97 ? 12.384 -14.058 17.236 1.00 90.75 97 GLY A CA 1
ATOM 783 C C . GLY A 1 97 ? 11.236 -13.217 17.794 1.00 90.75 97 GLY A C 1
ATOM 784 O O . GLY A 1 97 ? 11.418 -12.607 18.844 1.00 90.75 97 GLY A O 1
ATOM 785 N N . ASP A 1 98 ? 10.096 -13.140 17.096 1.00 92.94 98 ASP A N 1
ATOM 786 C CA . ASP A 1 98 ? 8.899 -12.361 17.463 1.00 92.94 98 ASP A CA 1
ATOM 787 C C . ASP A 1 98 ? 9.162 -10.870 17.777 1.00 92.94 98 ASP A C 1
ATOM 789 O O . ASP A 1 98 ? 8.336 -10.177 18.379 1.00 92.94 98 ASP A O 1
ATOM 793 N N . THR A 1 99 ? 10.299 -10.321 17.330 1.00 93.25 99 THR A N 1
ATOM 794 C CA . THR A 1 99 ? 10.709 -8.937 17.638 1.00 93.25 99 THR A CA 1
ATOM 795 C C . THR A 1 99 ? 9.824 -7.884 16.973 1.00 93.25 99 THR A C 1
ATOM 797 O O . THR A 1 99 ? 9.843 -6.717 17.365 1.00 93.25 99 THR A O 1
ATOM 800 N N . THR A 1 100 ? 9.017 -8.291 15.992 1.00 95.94 100 THR A N 1
ATOM 801 C CA . THR A 1 100 ? 8.019 -7.459 15.312 1.00 95.94 100 THR A CA 1
ATOM 802 C C . THR A 1 100 ? 6.592 -7.940 15.571 1.00 95.94 100 THR A C 1
ATOM 804 O O . THR A 1 100 ? 5.698 -7.652 14.781 1.00 95.94 100 THR A O 1
ATOM 807 N N . GLY A 1 101 ? 6.369 -8.640 16.686 1.00 95.44 101 GLY A N 1
ATOM 808 C CA . GLY A 1 101 ? 5.084 -9.239 17.034 1.00 95.44 101 GLY A CA 1
ATOM 809 C C . GLY A 1 101 ? 4.998 -10.690 16.573 1.00 95.44 101 GLY A C 1
ATOM 810 O O . GLY A 1 101 ? 5.871 -11.187 15.868 1.00 95.44 101 GLY A O 1
ATOM 811 N N . THR A 1 102 ? 3.937 -11.375 16.992 1.00 97.19 102 THR A N 1
ATOM 812 C CA . THR A 1 102 ? 3.723 -12.801 16.687 1.00 97.19 102 THR A CA 1
ATOM 813 C C . THR A 1 102 ? 2.855 -13.013 15.451 1.00 97.19 102 THR A C 1
ATOM 815 O O . THR A 1 102 ? 2.905 -14.072 14.830 1.00 97.19 102 THR A O 1
ATOM 818 N N . HIS A 1 103 ? 2.046 -12.017 15.089 1.00 97.94 103 HIS A N 1
ATOM 819 C CA . HIS A 1 103 ? 1.096 -12.089 13.987 1.00 97.94 103 HIS A CA 1
ATOM 820 C C . HIS A 1 103 ? 1.115 -10.807 13.168 1.00 97.94 103 HIS A C 1
ATOM 822 O O . HIS A 1 103 ? 1.450 -9.732 13.662 1.00 97.94 103 HIS A O 1
ATOM 828 N N . SER A 1 104 ? 0.686 -10.928 11.919 1.00 98.31 104 SER A N 1
ATOM 829 C CA . SER A 1 104 ? 0.427 -9.795 11.041 1.00 98.31 104 SER A CA 1
ATOM 830 C C . SER A 1 104 ? -0.796 -10.060 10.164 1.00 98.31 104 SER A C 1
ATOM 832 O O . SER A 1 104 ? -1.438 -11.106 10.283 1.00 98.31 104 SER A O 1
ATOM 834 N N . LEU A 1 105 ? -1.127 -9.120 9.281 1.00 98.56 105 LEU A N 1
ATOM 835 C CA . LEU A 1 105 ? -2.152 -9.285 8.259 1.00 98.56 105 LEU A CA 1
ATOM 836 C C . LEU A 1 105 ? -1.486 -9.455 6.887 1.00 98.56 105 LEU A C 1
ATOM 838 O O . LEU A 1 105 ? -0.572 -8.716 6.528 1.00 98.56 105 LEU A O 1
ATOM 842 N N . PHE A 1 106 ? -1.959 -10.428 6.115 1.00 98.62 106 PHE A N 1
ATOM 843 C CA . PHE A 1 106 ? -1.459 -10.736 4.780 1.00 98.62 106 PHE A CA 1
ATOM 844 C C . PHE A 1 106 ? -2.615 -10.851 3.786 1.00 98.62 106 PHE A C 1
ATOM 846 O O . PHE A 1 106 ? -3.670 -11.384 4.126 1.00 98.62 106 PHE A O 1
ATOM 853 N N . ALA A 1 107 ? -2.418 -10.423 2.543 1.00 97.94 107 ALA A N 1
ATOM 854 C CA . ALA A 1 107 ? -3.345 -10.696 1.449 1.00 97.94 107 ALA A CA 1
ATOM 855 C C . ALA A 1 107 ? -2.605 -11.226 0.219 1.00 97.94 107 ALA A C 1
ATOM 857 O O . ALA A 1 107 ? -1.504 -10.788 -0.098 1.00 97.94 107 ALA A O 1
ATOM 858 N N . ASP A 1 108 ? -3.245 -12.172 -0.462 1.00 96.06 108 ASP A N 1
ATOM 859 C CA . ASP A 1 108 ? -2.872 -12.632 -1.796 1.00 96.06 108 ASP A CA 1
ATOM 860 C C . ASP A 1 108 ? -3.944 -12.098 -2.748 1.00 96.06 108 ASP A C 1
ATOM 862 O O . ASP A 1 108 ? -5.127 -12.417 -2.585 1.00 96.06 108 ASP A O 1
ATOM 866 N N . TYR A 1 109 ? -3.569 -11.188 -3.645 1.00 94.56 109 TYR A N 1
ATOM 867 C CA . TYR A 1 109 ? -4.528 -10.492 -4.497 1.00 94.56 109 TYR A CA 1
ATOM 868 C C . TYR A 1 109 ? -3.987 -10.304 -5.910 1.00 94.56 109 TYR A C 1
ATOM 870 O O . TYR A 1 109 ? -2.994 -9.608 -6.119 1.00 94.56 109 TYR A O 1
ATOM 878 N N . ALA A 1 110 ? -4.663 -10.921 -6.884 1.00 87.75 110 ALA A N 1
ATOM 879 C CA . ALA A 1 110 ? -4.296 -10.874 -8.301 1.00 87.75 110 ALA A CA 1
ATOM 880 C C . ALA A 1 110 ? -2.811 -11.223 -8.552 1.00 87.75 110 ALA A C 1
ATOM 882 O O . ALA A 1 110 ? -2.132 -10.548 -9.317 1.00 87.75 110 ALA A O 1
ATOM 883 N N . GLY A 1 111 ? -2.293 -12.244 -7.856 1.00 87.19 111 GLY A N 1
ATOM 884 C CA . GLY A 1 111 ? -0.891 -12.669 -7.959 1.00 87.19 111 GLY A CA 1
ATOM 885 C C . GLY A 1 111 ? 0.107 -11.802 -7.182 1.00 87.19 111 GLY A C 1
ATOM 886 O O . GLY A 1 111 ? 1.309 -12.033 -7.288 1.00 87.19 111 GLY A O 1
ATOM 887 N N . ASN A 1 112 ? -0.367 -10.829 -6.397 1.00 91.62 112 ASN A N 1
ATOM 888 C CA . ASN A 1 112 ? 0.468 -9.968 -5.564 1.00 91.62 112 ASN A CA 1
ATOM 889 C C . ASN A 1 112 ? 0.395 -10.384 -4.092 1.00 91.62 112 ASN A C 1
ATOM 891 O O . ASN A 1 112 ? -0.689 -10.559 -3.530 1.00 91.62 112 ASN A O 1
ATOM 895 N N . GLU A 1 113 ? 1.557 -10.475 -3.452 1.00 96.19 113 GLU A N 1
ATOM 896 C CA . GLU A 1 113 ? 1.707 -10.698 -2.019 1.00 96.19 113 GLU A CA 1
ATOM 897 C C . GLU A 1 113 ? 1.738 -9.351 -1.284 1.00 96.19 113 GLU A C 1
ATOM 899 O O . GLU A 1 113 ? 2.639 -8.536 -1.490 1.00 96.19 113 GLU A O 1
ATOM 904 N N . ILE A 1 114 ? 0.779 -9.119 -0.390 1.00 98.06 114 ILE A N 1
ATOM 905 C CA . ILE A 1 114 ? 0.667 -7.874 0.374 1.00 98.06 114 ILE A CA 1
ATOM 906 C C . ILE A 1 114 ? 0.865 -8.190 1.852 1.00 98.06 114 ILE A C 1
ATOM 908 O O . ILE A 1 114 ? 0.028 -8.848 2.471 1.00 98.06 114 ILE A O 1
ATOM 912 N N . MET A 1 115 ? 1.964 -7.702 2.424 1.00 98.44 115 MET A N 1
ATOM 913 C CA . MET A 1 115 ? 2.202 -7.735 3.864 1.00 98.44 115 MET A CA 1
ATOM 914 C C . MET A 1 115 ? 1.777 -6.403 4.478 1.00 98.44 115 MET A C 1
ATOM 916 O O . MET A 1 115 ? 2.258 -5.346 4.073 1.00 98.44 115 MET A O 1
ATOM 920 N N . PHE A 1 116 ? 0.900 -6.437 5.475 1.00 98.69 116 PHE A N 1
ATOM 921 C CA . PHE A 1 116 ? 0.452 -5.227 6.154 1.00 98.69 116 PHE A CA 1
ATOM 922 C C . PHE A 1 116 ? 1.207 -5.022 7.465 1.00 98.69 116 PHE A C 1
ATOM 924 O O . PHE A 1 116 ? 1.254 -5.910 8.306 1.00 98.69 116 PHE A O 1
ATOM 931 N N . HIS A 1 117 ? 1.747 -3.830 7.692 1.00 98.62 117 HIS A N 1
ATOM 932 C CA . HIS A 1 117 ? 2.298 -3.432 8.983 1.00 98.62 117 HIS A CA 1
ATOM 933 C C . HIS A 1 117 ? 1.190 -2.802 9.832 1.00 98.62 117 HIS A C 1
ATOM 935 O O . HIS A 1 117 ? 0.919 -1.605 9.743 1.00 98.62 117 HIS A O 1
ATOM 941 N N . VAL A 1 118 ? 0.513 -3.617 10.643 1.00 98.44 118 VAL A N 1
ATOM 942 C CA . VAL A 1 118 ? -0.623 -3.175 11.467 1.00 98.44 118 VAL A CA 1
ATOM 943 C C . VAL A 1 118 ? -0.130 -2.620 12.801 1.00 98.44 118 VAL A C 1
ATOM 945 O O . VAL A 1 118 ? 0.522 -3.331 13.566 1.00 98.44 118 VAL A O 1
ATOM 948 N N . SER A 1 119 ? -0.462 -1.365 13.121 1.00 97.25 119 SER A N 1
ATOM 949 C CA . SER A 1 119 ? 0.088 -0.692 14.308 1.00 97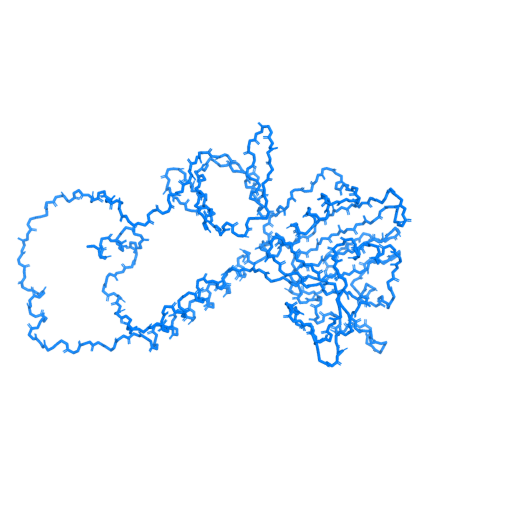.25 119 SER A CA 1
ATOM 950 C C . SER A 1 119 ? -0.172 -1.424 15.619 1.00 97.25 119 SER A C 1
ATOM 952 O O . SER A 1 119 ? 0.720 -1.466 16.461 1.00 97.25 119 SER A O 1
ATOM 954 N N . THR A 1 120 ? -1.351 -2.022 15.794 1.00 97.38 120 THR A N 1
ATOM 955 C CA . THR A 1 120 ? -1.723 -2.747 17.018 1.00 97.38 120 THR A CA 1
ATOM 956 C C . THR A 1 120 ? -1.134 -4.156 17.102 1.00 97.38 120 THR A C 1
ATOM 958 O O . THR A 1 120 ? -1.091 -4.706 18.197 1.00 97.38 120 THR A O 1
ATOM 961 N N . LEU A 1 121 ? -0.644 -4.723 15.991 1.00 97.38 121 LEU A N 1
ATOM 962 C CA . LEU A 1 121 ? 0.021 -6.036 15.965 1.00 97.38 121 LEU A CA 1
ATOM 963 C C . LEU A 1 121 ? 1.547 -5.931 16.107 1.00 97.38 121 LEU A C 1
ATOM 965 O O . LEU A 1 121 ? 2.201 -6.901 16.484 1.00 97.38 121 LEU A O 1
ATOM 969 N N . LEU A 1 122 ? 2.115 -4.746 15.866 1.00 97.31 122 LEU A N 1
ATOM 970 C CA . LEU A 1 122 ? 3.516 -4.461 16.161 1.00 97.31 122 LEU A CA 1
ATOM 971 C C . LEU A 1 122 ? 3.726 -4.236 17.674 1.00 97.31 122 LEU A C 1
ATOM 973 O O . LEU A 1 122 ? 2.866 -3.637 18.334 1.00 97.31 122 LEU A O 1
ATOM 977 N N . PRO A 1 123 ? 4.887 -4.617 18.241 1.00 95.38 123 PRO A N 1
ATOM 978 C CA . PRO A 1 123 ? 5.162 -4.464 19.664 1.00 95.38 123 PRO A CA 1
ATOM 979 C C . PRO A 1 123 ? 5.013 -3.020 20.139 1.00 95.38 123 PRO A C 1
ATOM 981 O O . PRO A 1 123 ? 5.416 -2.073 19.459 1.00 95.38 123 PRO A O 1
ATOM 984 N N . PHE A 1 124 ? 4.412 -2.857 21.314 1.00 95.12 124 PHE A N 1
ATOM 985 C CA . PHE A 1 124 ? 4.294 -1.575 22.000 1.00 95.12 124 PHE A CA 1
ATOM 986 C C . PHE A 1 124 ? 5.440 -1.418 22.998 1.00 95.12 124 PHE A C 1
ATOM 988 O O . PHE A 1 124 ? 5.751 -2.346 23.743 1.00 95.12 124 PHE A O 1
ATOM 995 N N . THR A 1 125 ? 6.052 -0.237 23.052 1.00 93.31 125 THR A N 1
ATOM 996 C CA . THR A 1 125 ? 7.109 0.069 24.025 1.00 93.31 125 THR A CA 1
ATOM 997 C C . THR A 1 125 ? 6.640 1.195 24.949 1.00 93.31 125 THR A C 1
ATOM 999 O O . THR A 1 125 ? 6.716 2.357 24.550 1.00 93.31 125 THR A O 1
ATOM 1002 N N . PRO A 1 126 ? 6.171 0.906 26.179 1.00 91.06 126 PRO A N 1
ATOM 1003 C CA . PRO A 1 126 ? 5.595 1.919 27.072 1.00 91.06 126 PRO A CA 1
ATOM 1004 C C . PRO A 1 126 ? 6.533 3.090 27.389 1.00 91.06 126 PRO A C 1
ATOM 1006 O O . PRO A 1 126 ? 6.092 4.230 27.503 1.00 91.06 126 PRO A O 1
ATOM 1009 N N . SER A 1 127 ? 7.836 2.823 27.495 1.00 91.75 127 SER A N 1
ATOM 1010 C CA . SER A 1 127 ? 8.860 3.833 27.782 1.00 91.75 127 SER A CA 1
ATOM 1011 C C . SER A 1 127 ? 9.172 4.754 26.597 1.00 91.75 127 SER A C 1
ATOM 1013 O O . SER A 1 127 ? 9.810 5.789 26.778 1.00 91.75 127 SER A O 1
ATOM 1015 N N . ASN A 1 128 ? 8.722 4.417 25.386 1.00 91.00 128 ASN A N 1
ATOM 1016 C CA . ASN A 1 128 ? 9.033 5.154 24.169 1.00 91.00 128 ASN A CA 1
ATOM 1017 C C . ASN A 1 128 ? 7.769 5.773 23.565 1.00 91.00 128 ASN A C 1
ATOM 1019 O O . ASN A 1 128 ? 7.151 5.185 22.683 1.00 91.00 128 ASN A O 1
ATOM 1023 N N . LYS A 1 129 ? 7.421 6.999 23.975 1.00 89.62 129 LYS A N 1
ATOM 1024 C CA . LYS A 1 129 ? 6.244 7.721 23.448 1.00 89.62 129 LYS A CA 1
ATOM 1025 C C . LYS A 1 129 ? 6.241 7.871 21.921 1.00 89.62 129 LYS A C 1
ATOM 1027 O O . LYS A 1 129 ? 5.178 7.899 21.314 1.00 89.62 129 LYS A O 1
ATOM 1032 N N . GLN A 1 130 ? 7.414 7.914 21.286 1.00 88.94 130 GLN A N 1
ATOM 1033 C CA . GLN A 1 130 ? 7.525 8.008 19.827 1.00 88.94 130 GLN A CA 1
ATOM 1034 C C . GLN A 1 130 ? 7.272 6.673 19.110 1.00 88.94 130 GLN A C 1
ATOM 1036 O O . GLN A 1 130 ? 7.176 6.662 17.883 1.00 88.94 130 GLN A O 1
ATOM 1041 N N . GLN A 1 131 ? 7.202 5.558 19.851 1.00 93.88 131 GLN A N 1
ATOM 1042 C CA . GLN A 1 131 ? 6.988 4.201 19.336 1.00 93.88 131 GLN A CA 1
ATOM 1043 C C . GLN A 1 131 ? 7.882 3.889 18.126 1.00 93.88 131 GLN A C 1
ATOM 1045 O O . GLN A 1 131 ? 7.418 3.417 17.085 1.00 93.88 131 GLN A O 1
ATOM 1050 N N . LEU A 1 132 ? 9.185 4.170 18.258 1.00 91.19 132 LEU A N 1
ATOM 1051 C CA . LEU A 1 132 ? 10.148 4.105 17.151 1.00 91.19 132 LEU A CA 1
ATOM 1052 C C . LEU A 1 132 ? 10.152 2.750 16.437 1.00 91.19 132 LEU A C 1
ATOM 1054 O O . LEU A 1 132 ? 10.306 2.722 15.222 1.00 91.19 132 LEU A O 1
ATOM 1058 N N . SER A 1 133 ? 9.932 1.643 17.152 1.00 90.44 133 SER A N 1
ATOM 1059 C CA . SER A 1 133 ? 9.831 0.310 16.547 1.00 90.44 133 SER A CA 1
ATOM 1060 C C . SER A 1 133 ? 8.655 0.215 15.572 1.00 90.44 133 SER A C 1
ATOM 1062 O O . SER A 1 133 ? 8.837 -0.218 14.440 1.00 90.44 133 SER A O 1
ATOM 1064 N N . ARG A 1 134 ? 7.469 0.712 15.946 1.00 95.44 134 ARG A N 1
ATOM 1065 C CA . ARG A 1 134 ? 6.297 0.752 15.054 1.00 95.44 134 ARG A CA 1
ATOM 1066 C C . ARG A 1 134 ? 6.531 1.695 13.878 1.00 95.44 134 ARG A C 1
ATOM 1068 O O . ARG A 1 134 ? 6.275 1.338 12.728 1.00 95.44 134 ARG A O 1
ATOM 1075 N N . LYS A 1 135 ? 7.092 2.873 14.163 1.00 92.69 135 LYS A N 1
ATOM 1076 C CA . LYS A 1 135 ? 7.420 3.888 13.156 1.00 92.69 135 LYS A CA 1
ATOM 1077 C C . LYS A 1 135 ? 8.497 3.422 12.174 1.00 92.69 135 LYS A C 1
ATOM 1079 O O . LYS A 1 135 ? 8.454 3.800 11.012 1.00 92.69 135 LYS A O 1
ATOM 1084 N N . ARG A 1 136 ? 9.435 2.571 12.596 1.00 93.44 136 ARG A N 1
ATOM 1085 C CA . ARG A 1 136 ? 10.466 1.982 11.728 1.00 93.44 136 ARG A CA 1
ATOM 1086 C C . ARG A 1 136 ? 9.865 1.113 10.624 1.00 93.44 136 ARG A C 1
ATOM 1088 O O . ARG A 1 136 ? 10.443 1.054 9.543 1.00 93.44 136 ARG A O 1
ATOM 1095 N N . HIS A 1 137 ? 8.745 0.446 10.882 1.00 94.50 137 HIS A N 1
ATOM 1096 C CA . HIS A 1 137 ? 8.048 -0.332 9.861 1.00 94.50 137 HIS A CA 1
ATOM 1097 C C . HIS A 1 137 ? 7.086 0.569 9.083 1.00 94.50 137 HIS A C 1
ATOM 1099 O O . HIS A 1 137 ? 7.367 0.909 7.938 1.00 94.50 137 HIS A O 1
ATOM 1105 N N . ILE A 1 138 ? 6.039 1.068 9.745 1.00 95.69 138 ILE A N 1
ATOM 1106 C CA . ILE A 1 138 ? 4.938 1.805 9.101 1.00 95.69 138 ILE A CA 1
ATOM 1107 C C . ILE A 1 138 ? 5.401 3.139 8.514 1.00 95.69 138 ILE A C 1
ATOM 1109 O O . ILE A 1 138 ? 5.027 3.516 7.406 1.00 95.69 138 ILE A O 1
ATOM 1113 N N . GLY A 1 139 ? 6.262 3.857 9.233 1.00 91.62 139 GLY A N 1
ATOM 1114 C CA . GLY A 1 139 ? 6.825 5.113 8.756 1.00 91.62 139 GLY A CA 1
ATOM 1115 C C . GLY A 1 139 ? 7.729 4.938 7.536 1.00 91.62 139 GLY A C 1
ATOM 1116 O O . GLY A 1 139 ? 7.996 5.927 6.868 1.00 91.62 139 GLY A O 1
ATOM 1117 N N . ASN A 1 140 ? 8.177 3.722 7.212 1.00 92.62 140 ASN A N 1
ATOM 1118 C CA . ASN A 1 140 ? 8.973 3.418 6.019 1.00 92.62 140 ASN A CA 1
ATOM 1119 C C . ASN A 1 140 ? 8.155 2.764 4.891 1.00 92.62 140 ASN A C 1
ATOM 1121 O O . ASN A 1 140 ? 8.739 2.312 3.897 1.00 92.62 140 ASN A O 1
ATOM 1125 N N . ASP A 1 141 ? 6.832 2.701 5.031 1.00 94.50 141 ASP A N 1
ATOM 1126 C CA . ASP A 1 141 ? 5.936 2.253 3.969 1.00 94.50 141 ASP A CA 1
ATOM 1127 C C . ASP A 1 141 ? 5.541 3.436 3.083 1.00 94.50 141 ASP A C 1
ATOM 1129 O O . ASP A 1 141 ? 5.294 4.543 3.562 1.00 94.50 141 ASP A O 1
ATOM 1133 N N . MET A 1 142 ? 5.484 3.215 1.768 1.00 94.00 142 MET A N 1
ATOM 1134 C CA . MET A 1 142 ? 5.128 4.274 0.813 1.00 94.00 142 MET A CA 1
ATOM 1135 C C . MET A 1 142 ? 3.653 4.665 0.912 1.00 94.00 142 MET A C 1
ATOM 1137 O O . MET A 1 142 ? 3.292 5.833 0.720 1.00 94.00 142 MET A O 1
ATOM 1141 N N . VAL A 1 143 ? 2.816 3.673 1.218 1.00 96.69 143 VAL A N 1
ATOM 1142 C CA . VAL A 1 143 ? 1.368 3.785 1.346 1.00 96.69 143 VAL A CA 1
ATOM 1143 C C . VAL A 1 143 ? 0.968 3.383 2.758 1.00 96.69 143 VAL A C 1
ATOM 1145 O O . VAL A 1 143 ? 1.425 2.372 3.292 1.00 96.69 143 VAL A O 1
ATOM 1148 N N . THR A 1 144 ? 0.098 4.173 3.379 1.00 97.56 144 THR A N 1
ATOM 1149 C CA . THR A 1 144 ? -0.454 3.870 4.701 1.00 97.56 144 THR A CA 1
ATOM 1150 C C . THR A 1 144 ? -1.970 4.025 4.692 1.00 97.56 144 THR A C 1
ATOM 1152 O O . THR A 1 144 ? -2.503 5.062 4.298 1.00 97.56 144 THR A O 1
ATOM 1155 N N . VAL A 1 145 ? -2.678 2.996 5.145 1.00 98.44 145 VAL A N 1
ATOM 1156 C CA . VAL A 1 145 ? -4.118 3.035 5.394 1.00 98.44 145 VAL A CA 1
ATOM 1157 C C . VAL A 1 145 ? -4.360 3.614 6.786 1.00 98.44 145 VAL A C 1
ATOM 1159 O O . VAL A 1 145 ? -3.819 3.121 7.773 1.00 98.44 145 VAL A O 1
ATOM 1162 N N . ILE A 1 146 ? -5.178 4.660 6.874 1.00 97.88 146 ILE A N 1
ATOM 1163 C CA . ILE A 1 146 ? -5.625 5.244 8.141 1.00 97.88 146 ILE A CA 1
ATOM 1164 C C . ILE A 1 146 ? -7.059 4.784 8.380 1.00 97.88 146 ILE A C 1
ATOM 1166 O O . ILE A 1 146 ? -7.981 5.277 7.729 1.00 97.88 146 ILE A O 1
ATOM 1170 N N . PHE A 1 147 ? -7.253 3.841 9.297 1.00 98.56 147 PHE A N 1
ATOM 1171 C CA . PHE A 1 147 ? -8.581 3.396 9.699 1.00 98.56 147 PHE A CA 1
ATOM 1172 C C . PHE A 1 147 ? -9.148 4.341 10.759 1.00 98.56 147 PHE A C 1
ATOM 1174 O O . PHE A 1 147 ? -8.551 4.507 11.821 1.00 98.56 147 PHE A O 1
ATOM 1181 N N . GLN A 1 148 ? -10.285 4.966 10.471 1.00 97.94 148 GLN A N 1
ATOM 1182 C CA . GLN A 1 148 ? -10.931 5.944 11.340 1.00 97.94 148 GLN A CA 1
ATOM 1183 C C . GLN A 1 148 ? -12.220 5.397 11.949 1.00 97.94 148 GLN A C 1
ATOM 1185 O O . GLN A 1 148 ? -13.153 5.032 11.230 1.00 97.94 148 GLN A O 1
ATOM 1190 N N . GLU A 1 149 ? -12.287 5.419 13.276 1.00 96.75 149 GLU A N 1
ATOM 1191 C CA . GLU A 1 149 ? -13.497 5.106 14.033 1.00 96.75 149 GLU A CA 1
ATOM 1192 C C . GLU A 1 149 ? -14.481 6.289 14.076 1.00 96.75 149 GLU A C 1
ATOM 1194 O O . GLU A 1 149 ? -14.092 7.453 13.894 1.00 96.75 149 GLU A O 1
ATOM 1199 N N . PRO A 1 150 ? -15.769 6.033 14.371 1.00 94.19 150 PRO A N 1
ATOM 1200 C CA . PRO A 1 150 ? -16.707 7.089 14.720 1.00 94.19 150 PRO A CA 1
ATOM 1201 C C . PRO A 1 150 ? -16.145 7.987 15.832 1.00 94.19 150 PRO A C 1
ATOM 1203 O O . PRO A 1 150 ? -15.594 7.520 16.822 1.00 94.19 150 PRO A O 1
ATOM 1206 N N . GLY A 1 151 ? -16.265 9.303 15.650 1.00 93.56 151 GLY A N 1
ATOM 1207 C CA . GLY A 1 151 ? -15.718 10.292 16.583 1.00 93.56 151 GLY A CA 1
ATOM 1208 C C . GLY A 1 151 ? -14.231 10.618 16.398 1.00 93.56 151 GLY A C 1
ATOM 1209 O O . GLY A 1 151 ? -13.725 11.483 17.110 1.00 93.56 151 GLY A O 1
ATOM 1210 N N . SER A 1 152 ? -13.516 9.990 15.454 1.00 95.50 152 SER A N 1
ATOM 1211 C CA . SER A 1 152 ? -12.161 10.435 15.105 1.00 95.50 152 SER A CA 1
ATOM 1212 C C . SER A 1 152 ? -12.198 11.838 14.487 1.00 95.50 152 SER A C 1
ATOM 1214 O O . SER A 1 152 ? -13.135 12.194 13.752 1.00 95.50 152 SER A O 1
ATOM 1216 N N . LEU A 1 153 ? -11.158 12.624 14.752 1.00 93.31 153 LEU A N 1
ATOM 1217 C CA . LEU A 1 153 ? -11.000 13.962 14.191 1.00 93.31 153 LEU A CA 1
ATOM 1218 C C . LEU A 1 153 ? -10.465 13.892 12.740 1.00 93.31 153 LEU A C 1
ATOM 1220 O O . LEU A 1 153 ? -9.972 12.845 12.301 1.00 93.31 153 LEU A O 1
ATOM 1224 N N . PRO A 1 154 ? -10.564 14.979 11.948 1.00 88.88 154 PRO A N 1
ATOM 1225 C CA . PRO A 1 154 ? -10.066 14.994 10.573 1.00 88.88 154 PRO A CA 1
ATOM 1226 C C . PRO A 1 154 ? -8.557 14.714 10.488 1.00 88.88 154 PRO A C 1
ATOM 1228 O O . PRO A 1 154 ? -7.747 15.430 11.078 1.00 88.88 154 PRO A O 1
ATOM 1231 N N . PHE A 1 155 ? -8.172 13.700 9.708 1.00 88.12 155 PHE A N 1
ATOM 1232 C CA . PHE A 1 155 ? -6.766 13.359 9.491 1.00 88.12 155 PHE A CA 1
ATOM 1233 C C . PHE A 1 155 ? -6.057 14.438 8.660 1.00 88.12 155 PHE A C 1
ATOM 1235 O O . PHE A 1 155 ? -6.540 14.848 7.603 1.00 88.12 155 PHE A O 1
ATOM 1242 N N . LYS A 1 156 ? -4.875 14.872 9.113 1.00 84.19 156 LYS A N 1
ATOM 1243 C CA . LYS A 1 156 ? -4.045 15.870 8.425 1.00 84.19 156 LYS A CA 1
ATOM 1244 C C . LYS A 1 156 ? -2.695 15.270 8.053 1.00 84.19 156 LYS A C 1
ATOM 1246 O O . LYS A 1 156 ? -1.797 15.205 8.891 1.00 84.19 156 LYS A O 1
ATOM 1251 N N . ALA A 1 157 ? -2.508 14.927 6.780 1.00 81.12 157 ALA A N 1
ATOM 1252 C CA . ALA A 1 157 ? -1.257 14.342 6.286 1.00 81.12 157 ALA A CA 1
ATOM 1253 C C . ALA A 1 157 ? -0.008 15.207 6.555 1.00 81.12 157 ALA A C 1
ATOM 1255 O O . ALA A 1 157 ? 1.064 14.664 6.779 1.00 81.12 157 ALA A O 1
ATOM 1256 N N . VAL A 1 158 ? -0.145 16.541 6.613 1.00 75.25 158 VAL A N 1
ATOM 1257 C CA . VAL A 1 158 ? 0.950 17.476 6.963 1.00 75.25 158 VAL A CA 1
ATOM 1258 C C . VAL A 1 158 ? 1.547 17.198 8.349 1.00 75.25 158 VAL A C 1
ATOM 1260 O O . VAL A 1 158 ? 2.698 17.534 8.601 1.00 75.25 158 VAL A O 1
ATOM 1263 N N . THR A 1 159 ? 0.785 16.581 9.255 1.00 70.75 159 THR A N 1
ATOM 1264 C CA . THR A 1 159 ? 1.269 16.252 10.605 1.00 70.75 159 THR A CA 1
ATOM 1265 C C . THR A 1 159 ? 2.096 14.964 10.656 1.00 70.75 159 THR A C 1
ATOM 1267 O O . THR A 1 159 ? 2.728 14.691 11.676 1.00 70.75 159 THR A O 1
ATOM 1270 N N . MET A 1 160 ? 2.137 14.194 9.563 1.00 73.12 160 MET A N 1
ATOM 1271 C CA . MET A 1 160 ? 2.968 12.997 9.434 1.00 73.12 160 MET A CA 1
ATOM 1272 C C . MET A 1 160 ? 4.414 13.408 9.154 1.00 73.12 160 MET A C 1
ATOM 1274 O O . MET A 1 160 ? 4.681 14.183 8.238 1.00 73.12 160 MET A O 1
ATOM 1278 N N . ARG A 1 161 ? 5.365 12.894 9.939 1.00 60.91 161 ARG A N 1
ATOM 1279 C CA . ARG A 1 161 ? 6.772 13.340 9.886 1.00 60.91 161 ARG A CA 1
ATOM 1280 C C . ARG A 1 161 ? 7.682 12.460 9.022 1.00 60.91 161 ARG A C 1
ATOM 1282 O O . ARG A 1 161 ? 8.898 12.615 9.086 1.00 60.91 161 ARG A O 1
ATOM 1289 N N . SER A 1 162 ? 7.138 11.511 8.260 1.00 75.69 162 SER A N 1
ATOM 1290 C CA . SER A 1 162 ? 7.957 10.584 7.471 1.00 75.69 162 SER A CA 1
ATOM 1291 C C . SER A 1 162 ? 8.335 11.124 6.087 1.00 75.69 162 SER A C 1
ATOM 1293 O O . SER A 1 162 ? 7.508 11.677 5.368 1.00 75.69 162 SER A O 1
ATOM 1295 N N . HIS A 1 163 ? 9.586 10.877 5.681 1.00 74.44 163 HIS A N 1
ATOM 1296 C CA . HIS A 1 163 ? 10.078 11.111 4.320 1.00 74.44 163 HIS A CA 1
ATOM 1297 C C . HIS A 1 163 ? 9.699 10.015 3.313 1.00 74.44 163 HIS A C 1
ATOM 1299 O O . HIS A 1 163 ? 9.884 10.231 2.113 1.00 74.44 163 HIS A O 1
ATOM 1305 N N . PHE A 1 164 ? 9.238 8.856 3.790 1.00 79.75 164 PHE A N 1
ATOM 1306 C CA . PHE A 1 164 ? 8.941 7.680 2.966 1.00 79.75 164 PHE A CA 1
ATOM 1307 C C . PHE A 1 164 ? 7.447 7.502 2.699 1.00 79.75 164 PHE A C 1
ATOM 1309 O O . PHE A 1 164 ? 7.084 6.967 1.657 1.00 79.75 164 PHE A O 1
ATOM 1316 N N . GLN A 1 165 ? 6.584 7.974 3.601 1.00 86.94 165 GLN A N 1
ATOM 1317 C CA . GLN A 1 165 ? 5.137 7.919 3.406 1.00 86.94 165 GLN A CA 1
ATOM 1318 C C . GLN A 1 165 ? 4.713 8.985 2.397 1.00 86.94 165 GLN A C 1
ATOM 1320 O O . GLN A 1 165 ? 4.869 10.187 2.619 1.00 86.94 165 GLN A O 1
ATOM 1325 N N . HIS A 1 166 ? 4.164 8.542 1.272 1.00 91.81 166 HIS A N 1
ATOM 1326 C CA . HIS A 1 166 ? 3.794 9.414 0.161 1.00 91.81 166 HIS A CA 1
ATOM 1327 C C . HIS A 1 166 ? 2.292 9.435 -0.106 1.00 91.81 166 HIS A C 1
ATOM 1329 O O . HIS A 1 166 ? 1.789 10.418 -0.662 1.00 91.81 166 HIS A O 1
ATOM 1335 N N . VAL A 1 167 ? 1.579 8.383 0.296 1.00 95.25 167 VAL A N 1
ATOM 1336 C CA . VAL A 1 167 ? 0.132 8.261 0.128 1.00 95.25 167 VAL A CA 1
ATOM 1337 C C . VAL A 1 167 ? -0.514 7.762 1.415 1.00 95.25 167 VAL A C 1
ATOM 1339 O O . VAL A 1 167 ? -0.086 6.772 2.002 1.00 95.25 167 VAL A O 1
ATOM 1342 N N . PHE A 1 168 ? -1.604 8.418 1.800 1.00 96.56 168 PHE A N 1
ATOM 1343 C CA . PHE A 1 168 ? -2.499 8.002 2.867 1.00 96.56 168 PHE A CA 1
ATOM 1344 C C . PHE A 1 168 ? -3.872 7.685 2.280 1.00 96.56 168 PHE A C 1
ATOM 1346 O O . PHE A 1 168 ? -4.470 8.535 1.613 1.00 96.56 168 PHE A O 1
ATOM 1353 N N . ILE A 1 169 ? -4.372 6.479 2.537 1.00 97.69 169 ILE A N 1
ATOM 1354 C CA . ILE A 1 169 ? -5.734 6.061 2.189 1.00 97.69 169 ILE A CA 1
ATOM 1355 C C . ILE A 1 169 ? -6.541 6.051 3.484 1.00 97.69 169 ILE A C 1
ATOM 1357 O O . ILE A 1 169 ? -6.332 5.208 4.350 1.00 97.69 169 ILE A O 1
ATOM 1361 N N . ILE A 1 170 ? -7.434 7.020 3.642 1.00 97.38 170 ILE A N 1
ATOM 1362 C CA . ILE A 1 170 ? -8.259 7.174 4.835 1.00 97.38 170 ILE A CA 1
ATOM 1363 C C . ILE A 1 170 ? -9.522 6.344 4.636 1.00 97.38 170 ILE A C 1
ATOM 1365 O O . ILE A 1 170 ? -10.252 6.577 3.676 1.00 97.38 170 ILE A O 1
ATOM 1369 N N . VAL A 1 171 ? -9.778 5.400 5.538 1.00 98.25 171 VAL A N 1
ATOM 1370 C CA . VAL A 1 171 ? -10.964 4.540 5.545 1.00 98.25 171 VAL A CA 1
ATOM 1371 C C . VAL A 1 171 ? -11.710 4.776 6.849 1.00 98.25 171 VAL A C 1
ATOM 1373 O O . VAL A 1 171 ? -11.281 4.326 7.906 1.00 98.25 171 VAL A O 1
ATOM 1376 N N . ARG A 1 172 ? -12.827 5.498 6.785 1.00 97.69 172 ARG A N 1
ATOM 1377 C CA . ARG A 1 172 ? -13.690 5.746 7.942 1.00 97.69 172 ARG A CA 1
ATOM 1378 C C . ARG A 1 172 ? -14.850 4.768 7.952 1.00 97.69 172 ARG A C 1
ATOM 1380 O O . ARG A 1 172 ? -15.552 4.672 6.950 1.00 97.69 172 ARG A O 1
ATOM 1387 N N . VAL A 1 173 ? -15.061 4.080 9.067 1.00 97.94 173 VAL A N 1
ATOM 1388 C CA . VAL A 1 173 ? -16.190 3.158 9.229 1.00 97.94 173 VAL A CA 1
ATOM 1389 C C . VAL A 1 173 ? -17.417 3.881 9.790 1.00 97.94 173 VAL A C 1
ATOM 1391 O O . VAL A 1 173 ? -17.303 4.735 10.669 1.00 97.94 173 VAL A O 1
ATOM 1394 N N . ASP A 1 174 ? -18.589 3.518 9.281 1.00 95.25 174 ASP A N 1
ATOM 1395 C CA . ASP A 1 174 ? -19.905 3.865 9.809 1.00 95.25 174 ASP A CA 1
ATOM 1396 C C . ASP A 1 174 ? -20.669 2.545 10.081 1.00 95.25 174 ASP A C 1
ATOM 1398 O O . ASP A 1 174 ? -20.579 1.599 9.293 1.00 95.25 174 ASP A O 1
ATOM 1402 N N . ASN A 1 175 ? -21.430 2.475 11.182 1.00 94.38 175 ASN A N 1
ATOM 1403 C CA . ASN A 1 175 ? -22.198 1.286 11.605 1.00 94.38 175 ASN A CA 1
ATOM 1404 C C . ASN A 1 175 ? -21.354 -0.001 11.749 1.00 94.38 175 ASN A C 1
ATOM 1406 O O . ASN A 1 175 ? -21.793 -1.078 11.347 1.00 94.38 175 ASN A O 1
ATOM 1410 N N . ALA A 1 176 ? -20.134 0.114 12.287 1.00 93.31 176 ALA A N 1
ATOM 1411 C CA . ALA A 1 176 ? -19.247 -1.027 12.543 1.00 93.31 176 ALA A CA 1
ATOM 1412 C C . ALA A 1 176 ? -19.928 -2.122 13.384 1.00 93.31 176 ALA A C 1
ATOM 1414 O O . ALA A 1 176 ? -20.770 -1.811 14.227 1.00 93.31 176 ALA A O 1
ATOM 1415 N N . CYS A 1 177 ? -19.533 -3.380 13.179 1.00 93.19 177 CYS A N 1
ATOM 1416 C CA . CYS A 1 177 ? -20.053 -4.549 13.893 1.00 93.19 177 CYS A CA 1
ATOM 1417 C C . CYS A 1 177 ? -21.574 -4.765 13.730 1.00 93.19 177 CYS A C 1
ATOM 1419 O O . CYS A 1 177 ? -22.228 -5.295 14.627 1.00 93.19 177 CYS A O 1
ATOM 1421 N N . THR A 1 178 ? -22.147 -4.357 12.592 1.00 94.62 178 THR A N 1
ATOM 1422 C CA . THR A 1 178 ? -23.565 -4.578 12.240 1.00 94.62 178 THR A CA 1
ATOM 1423 C C . THR A 1 178 ? -23.704 -5.221 10.854 1.00 94.62 178 THR A C 1
ATOM 1425 O O . THR A 1 178 ? -22.725 -5.388 10.131 1.00 94.62 178 THR A O 1
ATOM 1428 N N . GLU A 1 179 ? -24.923 -5.554 10.424 1.00 91.56 179 GLU A N 1
ATOM 1429 C CA . GLU A 1 179 ? -25.166 -6.049 9.056 1.00 91.56 179 GLU A CA 1
ATOM 1430 C C . GLU A 1 179 ? -25.074 -4.947 7.981 1.00 91.56 179 GLU A C 1
ATOM 1432 O O . GLU A 1 179 ? -24.968 -5.232 6.787 1.00 91.56 179 GLU A O 1
ATOM 1437 N N . HIS A 1 180 ? -25.087 -3.673 8.384 1.00 94.25 180 HIS A N 1
ATOM 1438 C CA . HIS A 1 180 ? -25.135 -2.513 7.486 1.00 94.25 180 HIS A CA 1
ATOM 1439 C C . HIS A 1 180 ? -23.855 -1.670 7.545 1.00 94.25 180 HIS A C 1
ATOM 1441 O O . HIS A 1 180 ? -23.896 -0.442 7.415 1.00 94.25 180 HIS A O 1
ATOM 1447 N N . VAL A 1 181 ? -22.709 -2.329 7.740 1.00 97.06 181 VAL A N 1
ATOM 1448 C CA . VAL A 1 181 ? -21.395 -1.677 7.789 1.00 97.06 181 VAL A CA 1
ATOM 1449 C C . VAL A 1 181 ? -21.115 -0.969 6.469 1.00 97.06 181 VAL A C 1
ATOM 1451 O O . VAL A 1 181 ? -21.161 -1.560 5.380 1.00 97.06 181 VAL A O 1
ATOM 1454 N N . THR A 1 182 ? -20.772 0.310 6.573 1.00 97.44 182 THR A N 1
ATOM 1455 C CA . THR A 1 182 ? -20.348 1.118 5.432 1.00 97.44 182 THR A CA 1
ATOM 1456 C C . THR A 1 182 ? -19.017 1.794 5.718 1.00 97.44 182 THR A C 1
ATOM 1458 O O . THR A 1 182 ? -18.644 2.041 6.863 1.00 97.44 182 THR A O 1
ATOM 1461 N N . TYR A 1 183 ? -18.280 2.084 4.654 1.00 98.25 183 TYR A N 1
ATOM 1462 C CA . TYR A 1 183 ? -16.989 2.743 4.708 1.00 98.25 183 TYR A CA 1
ATOM 1463 C C . TYR A 1 183 ? -16.999 3.990 3.838 1.00 98.25 183 TYR A C 1
ATOM 1465 O O . TYR A 1 183 ? -17.604 4.017 2.766 1.00 98.25 183 TYR A O 1
ATOM 1473 N N . ARG A 1 184 ? -16.281 5.015 4.284 1.00 97.44 184 ARG A N 1
ATOM 1474 C CA . ARG A 1 184 ? -15.960 6.206 3.506 1.00 97.44 184 ARG A CA 1
ATOM 1475 C C . ARG A 1 184 ? -14.472 6.248 3.222 1.00 97.44 184 ARG A C 1
ATOM 1477 O O . ARG A 1 184 ? -13.675 6.156 4.153 1.00 97.44 184 ARG A O 1
ATOM 1484 N N . VAL A 1 185 ? -14.110 6.402 1.953 1.00 97.75 185 VAL A N 1
ATOM 1485 C CA . VAL A 1 185 ? -12.712 6.428 1.515 1.00 97.75 185 VAL A CA 1
ATOM 1486 C C . VAL A 1 185 ? -12.320 7.810 1.014 1.00 97.75 185 VAL A C 1
ATOM 1488 O O . VAL A 1 185 ? -13.006 8.400 0.183 1.00 97.75 185 VAL A O 1
ATOM 1491 N N . ALA A 1 186 ? -11.175 8.296 1.482 1.00 95.69 186 ALA A N 1
ATOM 1492 C CA . ALA A 1 186 ? -10.507 9.483 0.964 1.00 95.69 186 ALA A CA 1
ATOM 1493 C C . ALA A 1 186 ? -9.012 9.208 0.765 1.00 95.69 186 ALA A C 1
ATOM 1495 O O . ALA A 1 186 ? -8.448 8.293 1.363 1.00 95.69 186 ALA A O 1
ATOM 1496 N N . VAL A 1 187 ? -8.354 10.002 -0.078 1.00 95.19 187 VAL A N 1
ATOM 1497 C CA . VAL A 1 187 ? -6.920 9.862 -0.363 1.00 95.19 187 VAL A CA 1
ATOM 1498 C C . VAL A 1 187 ? -6.224 11.195 -0.161 1.00 95.19 187 VAL A C 1
ATOM 1500 O O . VAL A 1 187 ? -6.643 12.211 -0.708 1.00 95.19 187 VAL A O 1
ATOM 1503 N N . SER A 1 188 ? -5.113 11.166 0.568 1.00 93.75 188 SER A N 1
ATOM 1504 C CA . SER A 1 188 ? -4.138 12.250 0.605 1.00 93.75 188 SER A CA 1
ATOM 1505 C C . SER A 1 188 ? -2.835 11.753 -0.005 1.00 93.75 188 SER A C 1
ATOM 1507 O O . SER A 1 188 ? -2.296 10.744 0.435 1.00 93.75 188 SER A O 1
ATOM 1509 N N . ARG A 1 189 ? -2.299 12.459 -1.001 1.00 92.06 189 ARG A N 1
ATOM 1510 C CA . ARG A 1 189 ? -1.044 12.094 -1.676 1.00 92.06 189 ARG A CA 1
ATOM 1511 C C . ARG A 1 189 ? -0.101 13.283 -1.771 1.00 92.06 189 ARG A C 1
ATOM 1513 O O . ARG A 1 189 ? -0.545 14.42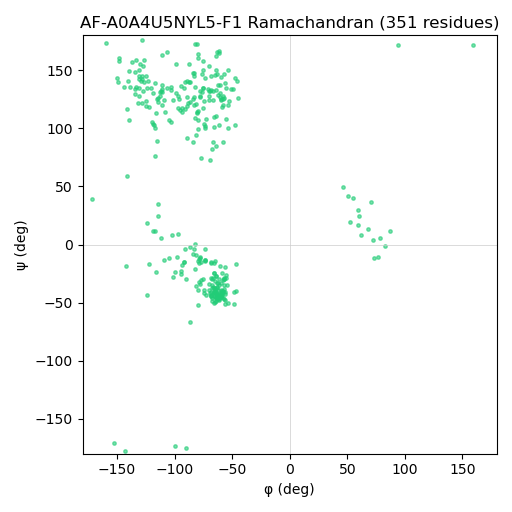6 -1.887 1.00 92.06 189 ARG A O 1
ATOM 1520 N N . ALA A 1 190 ? 1.201 13.016 -1.765 1.00 90.31 190 ALA A N 1
ATOM 1521 C CA . ALA A 1 190 ? 2.199 14.028 -2.080 1.00 90.31 190 ALA A CA 1
ATOM 1522 C C . ALA A 1 190 ? 1.979 14.577 -3.502 1.00 90.31 190 ALA A C 1
ATOM 1524 O O . ALA A 1 190 ? 1.630 13.835 -4.419 1.00 90.31 190 ALA A O 1
ATOM 1525 N N . LYS A 1 191 ? 2.233 15.878 -3.707 1.00 87.75 191 LYS A N 1
ATOM 1526 C CA . LYS A 1 191 ? 2.023 16.549 -5.007 1.00 87.75 191 LYS A CA 1
ATOM 1527 C C . LYS A 1 191 ? 2.795 15.897 -6.162 1.00 87.75 191 LYS A C 1
ATOM 1529 O O . LYS A 1 191 ? 2.355 15.965 -7.301 1.00 87.75 191 LYS A O 1
ATOM 1534 N N . SER A 1 192 ? 3.939 15.280 -5.868 1.00 85.38 192 SER A N 1
ATOM 1535 C CA . SER A 1 192 ? 4.802 14.603 -6.843 1.00 85.38 192 SER A CA 1
ATOM 1536 C C . SER A 1 192 ? 4.299 13.229 -7.288 1.00 85.38 192 SER A C 1
ATOM 1538 O O . SER A 1 192 ? 4.833 12.682 -8.250 1.00 85.38 192 SER A O 1
ATOM 1540 N N . VAL A 1 193 ? 3.341 12.644 -6.569 1.00 86.81 193 VAL A N 1
ATOM 1541 C CA . VAL A 1 193 ? 2.738 11.350 -6.905 1.00 86.81 193 VAL A CA 1
ATOM 1542 C C . VAL A 1 193 ? 1.556 11.628 -7.830 1.00 86.81 193 VAL A C 1
ATOM 1544 O O . VAL A 1 193 ? 0.722 12.449 -7.449 1.00 86.81 193 VAL A O 1
ATOM 1547 N N . PRO A 1 194 ? 1.453 11.006 -9.016 1.00 84.25 194 PRO A N 1
ATOM 1548 C CA . PRO A 1 194 ? 0.318 11.216 -9.913 1.00 84.25 194 PRO A CA 1
ATOM 1549 C C . PRO A 1 194 ? -1.005 10.755 -9.279 1.00 84.25 194 PRO A C 1
ATOM 1551 O O . PRO A 1 194 ? -1.026 10.081 -8.247 1.00 84.25 194 PRO A O 1
ATOM 1554 N N . ALA A 1 195 ? -2.131 11.165 -9.865 1.00 84.06 195 ALA A N 1
ATOM 1555 C CA . ALA A 1 195 ? -3.419 10.578 -9.506 1.00 84.06 195 ALA A CA 1
ATOM 1556 C C . ALA A 1 195 ? -3.425 9.093 -9.877 1.00 84.06 195 ALA A C 1
ATOM 1558 O O . ALA A 1 195 ? -2.810 8.724 -10.873 1.00 84.06 195 ALA A O 1
ATOM 1559 N N . PHE A 1 196 ? -4.128 8.279 -9.088 1.00 86.88 196 PHE A N 1
ATOM 1560 C CA . PHE A 1 196 ? -4.175 6.844 -9.318 1.00 86.88 196 PHE A CA 1
ATOM 1561 C C . PHE A 1 196 ? -5.556 6.225 -9.110 1.00 86.88 196 PHE A C 1
ATOM 1563 O O . PHE A 1 196 ? -6.363 6.708 -8.304 1.00 86.88 196 PHE A O 1
ATOM 1570 N N . GLY A 1 197 ? -5.838 5.163 -9.857 1.00 79.12 197 GLY A N 1
ATOM 1571 C CA . GLY A 1 197 ? -7.100 4.435 -9.855 1.00 79.12 197 GLY A CA 1
ATOM 1572 C C . GLY A 1 197 ? -7.218 3.403 -8.725 1.00 79.12 197 GLY A C 1
ATOM 1573 O O . GLY A 1 197 ? -6.252 3.162 -8.002 1.00 79.12 197 GLY A O 1
ATOM 1574 N N . PRO A 1 198 ? -8.403 2.787 -8.557 1.00 89.50 198 PRO A N 1
ATOM 1575 C CA . PRO A 1 198 ? -9.672 3.133 -9.210 1.00 89.50 198 PRO A CA 1
ATOM 1576 C C . PRO A 1 198 ? -10.231 4.467 -8.687 1.00 89.50 198 PRO A C 1
ATOM 1578 O O . PRO A 1 198 ? -9.917 4.883 -7.571 1.00 89.50 198 PRO A O 1
ATOM 1581 N N . ALA A 1 199 ? -11.025 5.184 -9.484 1.00 84.06 199 ALA A N 1
ATOM 1582 C CA . ALA A 1 199 ? -11.609 6.458 -9.058 1.00 84.06 199 ALA A CA 1
ATOM 1583 C C . ALA A 1 199 ? -12.545 6.261 -7.852 1.00 84.06 199 ALA A C 1
ATOM 1585 O O . ALA A 1 199 ? -13.314 5.305 -7.805 1.00 84.06 199 ALA A O 1
ATOM 1586 N N . ILE A 1 200 ? -12.465 7.156 -6.865 1.00 88.44 200 ILE A N 1
ATOM 1587 C CA . ILE A 1 200 ? -13.381 7.133 -5.720 1.00 88.44 200 ILE A CA 1
ATOM 1588 C C . ILE A 1 200 ? -14.707 7.745 -6.197 1.00 88.44 200 ILE A C 1
ATOM 1590 O O . ILE A 1 200 ? -14.665 8.840 -6.761 1.00 88.44 200 ILE A O 1
ATOM 1594 N N . PRO A 1 201 ? -15.855 7.067 -6.012 1.00 86.56 201 PRO A N 1
ATOM 1595 C CA . PRO A 1 201 ? -17.153 7.599 -6.406 1.00 86.56 201 PRO A CA 1
ATOM 1596 C C . PRO A 1 201 ? -17.491 8.856 -5.603 1.00 86.56 201 PRO A C 1
ATOM 1598 O O . PRO A 1 201 ? -16.923 9.104 -4.535 1.00 86.56 201 PRO A O 1
ATOM 1601 N N . GLU A 1 202 ? -18.447 9.638 -6.093 1.00 86.19 202 GLU A N 1
ATOM 1602 C CA . GLU A 1 202 ? -18.928 10.815 -5.375 1.00 86.19 202 GLU A CA 1
ATOM 1603 C C . GLU A 1 202 ? -19.411 10.440 -3.960 1.00 86.19 202 GLU A C 1
ATOM 1605 O O . GLU A 1 202 ? -20.038 9.404 -3.737 1.00 86.19 202 GLU A O 1
ATOM 1610 N N . GLY A 1 203 ? -19.019 11.236 -2.962 1.00 88.31 203 GLY A N 1
ATOM 1611 C CA . GLY A 1 203 ? -19.255 10.943 -1.543 1.00 88.31 203 GLY A CA 1
ATOM 1612 C C . GLY A 1 203 ? -18.389 9.821 -0.945 1.00 88.31 203 GLY A C 1
ATOM 1613 O O . GLY A 1 203 ? -18.353 9.677 0.278 1.00 88.31 203 GLY A O 1
ATOM 1614 N N . GLY A 1 204 ? -17.674 9.047 -1.768 1.00 93.31 204 GLY A N 1
ATOM 1615 C CA . GLY A 1 204 ? -16.687 8.050 -1.349 1.00 93.31 204 GLY A CA 1
ATOM 1616 C C . GLY A 1 204 ? -17.231 6.925 -0.474 1.00 93.31 204 GLY A C 1
ATOM 1617 O O . GLY A 1 204 ? -16.467 6.361 0.305 1.00 93.31 204 GLY A O 1
ATOM 1618 N N . ARG A 1 205 ? -18.533 6.623 -0.555 1.00 96.25 205 ARG A N 1
ATOM 1619 C CA . ARG A 1 205 ? -19.213 5.622 0.281 1.00 96.25 205 ARG A CA 1
ATOM 1620 C C . ARG A 1 205 ? -19.211 4.238 -0.361 1.00 96.25 205 ARG A C 1
ATOM 1622 O O . ARG A 1 205 ? -19.465 4.097 -1.552 1.00 96.25 205 ARG A O 1
ATOM 1629 N N . PHE A 1 206 ? -18.999 3.218 0.463 1.00 97.19 206 PHE A N 1
ATOM 1630 C CA . PHE A 1 206 ? -18.982 1.815 0.068 1.00 97.19 206 PHE A CA 1
ATOM 1631 C C . PHE A 1 206 ? -19.665 0.949 1.123 1.00 97.19 206 PHE A C 1
ATOM 1633 O O . PHE A 1 206 ? -19.467 1.148 2.318 1.00 97.19 206 PHE A O 1
ATOM 1640 N N . THR A 1 207 ? -20.425 -0.053 0.694 1.00 96.94 207 THR A N 1
ATOM 1641 C CA . THR A 1 207 ? -20.917 -1.117 1.581 1.00 96.94 207 THR A CA 1
ATOM 1642 C C . THR A 1 207 ? -19.844 -2.190 1.745 1.00 96.94 207 THR A C 1
ATOM 1644 O O . THR A 1 207 ? -19.126 -2.495 0.787 1.00 96.94 207 THR A O 1
ATOM 1647 N N . LYS A 1 208 ? -19.746 -2.798 2.933 1.00 97.44 208 LYS A N 1
ATOM 1648 C CA . LYS A 1 208 ? -18.860 -3.945 3.174 1.00 97.44 208 LYS A CA 1
ATOM 1649 C C . LYS A 1 208 ? -19.259 -5.129 2.284 1.00 97.44 208 LYS A C 1
ATOM 1651 O O . LYS A 1 208 ? -20.240 -5.815 2.542 1.00 97.44 208 LYS A O 1
ATOM 1656 N N . ASN A 1 209 ? -18.504 -5.365 1.216 1.00 96.31 209 ASN A N 1
ATOM 1657 C CA . ASN A 1 209 ? -18.672 -6.506 0.318 1.00 96.31 209 ASN A CA 1
ATOM 1658 C C . ASN A 1 209 ? -17.380 -6.763 -0.476 1.00 96.31 209 ASN A C 1
ATOM 1660 O O . ASN A 1 209 ? -16.435 -5.972 -0.438 1.00 96.31 209 ASN A O 1
ATOM 1664 N N . THR A 1 210 ? -17.341 -7.855 -1.239 1.00 94.31 210 THR A N 1
ATOM 1665 C CA . THR A 1 210 ? -16.170 -8.228 -2.049 1.00 94.31 210 THR A CA 1
ATOM 1666 C C . THR A 1 210 ? -15.790 -7.162 -3.080 1.00 94.31 210 THR A C 1
ATOM 1668 O O . THR A 1 210 ? -14.606 -6.960 -3.335 1.00 94.31 210 THR A O 1
ATOM 1671 N N . LYS A 1 211 ? -16.760 -6.417 -3.637 1.00 92.50 211 LYS A N 1
ATOM 1672 C CA . LYS A 1 211 ? -16.466 -5.328 -4.585 1.00 92.50 211 LYS A CA 1
ATOM 1673 C C . LYS A 1 211 ? -15.660 -4.219 -3.910 1.00 92.50 211 LYS A C 1
ATOM 1675 O O . LYS A 1 211 ? -14.674 -3.761 -4.478 1.00 92.50 211 LYS A O 1
ATOM 1680 N N . PHE A 1 212 ? -16.036 -3.831 -2.690 1.00 96.38 212 PHE A N 1
ATOM 1681 C CA . PHE A 1 212 ? -15.275 -2.858 -1.910 1.00 96.38 212 PHE A CA 1
ATOM 1682 C C . PHE A 1 212 ? -13.890 -3.384 -1.513 1.00 96.38 212 PHE A C 1
ATOM 1684 O O . PHE A 1 212 ? -12.913 -2.647 -1.621 1.00 96.38 212 PHE A O 1
ATOM 1691 N N . LYS A 1 213 ? -13.777 -4.660 -1.118 1.00 97.31 213 LYS A N 1
ATOM 1692 C CA . LYS A 1 213 ? -12.478 -5.283 -0.812 1.00 97.31 213 LYS A CA 1
ATOM 1693 C C . LYS A 1 213 ? -11.524 -5.184 -2.002 1.00 97.31 213 LYS A C 1
ATOM 1695 O O . LYS A 1 213 ? -10.409 -4.691 -1.856 1.00 97.31 213 LYS A O 1
ATOM 1700 N N . ASN A 1 214 ? -11.992 -5.601 -3.177 1.00 93.56 214 ASN A N 1
ATOM 1701 C CA . ASN A 1 214 ? -11.218 -5.564 -4.415 1.00 93.56 214 ASN A CA 1
ATOM 1702 C C . ASN A 1 214 ? -10.858 -4.125 -4.795 1.00 93.56 214 ASN A C 1
ATOM 1704 O O . ASN A 1 214 ? -9.700 -3.841 -5.081 1.00 93.56 214 ASN A O 1
ATOM 1708 N N . PHE A 1 215 ? -11.817 -3.195 -4.709 1.00 95.25 215 PHE A N 1
ATOM 1709 C CA . PHE A 1 215 ? -11.563 -1.767 -4.907 1.00 95.25 215 PHE A CA 1
ATOM 1710 C C . PHE A 1 215 ? -10.427 -1.264 -4.008 1.00 95.25 215 PHE A C 1
ATOM 1712 O O . PHE A 1 215 ? -9.503 -0.620 -4.500 1.00 95.25 215 PHE A O 1
ATOM 1719 N N . LEU A 1 216 ? -10.482 -1.560 -2.706 1.00 97.94 216 LEU A N 1
ATOM 1720 C CA . LEU A 1 216 ? -9.519 -1.064 -1.729 1.00 97.94 216 LEU A CA 1
ATOM 1721 C C . LEU A 1 216 ? -8.127 -1.669 -1.946 1.00 97.94 216 LEU A C 1
ATOM 1723 O O . LEU A 1 216 ? -7.152 -0.922 -1.972 1.00 97.94 216 LEU A O 1
ATOM 1727 N N . LEU A 1 217 ? -8.027 -2.985 -2.160 1.00 97.38 217 LEU A N 1
ATOM 1728 C CA . LEU A 1 217 ? -6.754 -3.652 -2.455 1.00 97.38 217 LEU A CA 1
ATOM 1729 C C . LEU A 1 217 ? -6.139 -3.124 -3.753 1.00 97.38 217 LEU A C 1
ATOM 1731 O O . LEU A 1 217 ? -4.974 -2.731 -3.762 1.00 97.38 217 LEU A O 1
ATOM 1735 N N . THR A 1 218 ? -6.932 -3.007 -4.81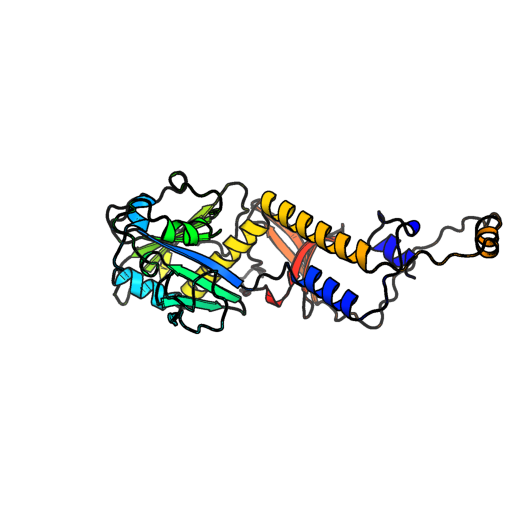9 1.00 93.50 218 THR A N 1
ATOM 1736 C CA . THR A 1 218 ? -6.475 -2.413 -6.077 1.00 93.50 218 THR A CA 1
ATOM 1737 C C . THR A 1 218 ? -6.012 -0.967 -5.869 1.00 93.50 218 THR A C 1
ATOM 1739 O O . THR A 1 218 ? -4.931 -0.608 -6.323 1.00 93.50 218 THR A O 1
ATOM 1742 N N . LYS A 1 219 ? -6.765 -0.141 -5.125 1.00 95.31 219 LYS A N 1
ATOM 1743 C CA . LYS A 1 219 ? -6.403 1.256 -4.813 1.00 95.31 219 LYS A CA 1
ATOM 1744 C C . LYS A 1 219 ? -5.080 1.366 -4.055 1.00 95.31 219 LYS A C 1
ATOM 1746 O O . LYS A 1 219 ? -4.308 2.284 -4.322 1.00 95.31 219 LYS A O 1
ATOM 1751 N N . ILE A 1 220 ? -4.827 0.449 -3.121 1.00 97.00 220 ILE A N 1
ATOM 1752 C CA . ILE A 1 220 ? -3.587 0.366 -2.339 1.00 97.00 220 ILE A CA 1
ATOM 1753 C C . ILE A 1 220 ? -2.395 0.021 -3.242 1.00 97.00 220 ILE A C 1
ATOM 1755 O O . ILE A 1 220 ? -1.396 0.738 -3.224 1.00 97.00 220 ILE A O 1
ATOM 1759 N N . LEU A 1 221 ? -2.508 -1.027 -4.064 1.00 94.06 221 LEU A N 1
ATOM 1760 C CA . LEU A 1 221 ? -1.440 -1.430 -4.989 1.00 94.06 221 LEU A CA 1
ATOM 1761 C C . LEU A 1 221 ? -1.117 -0.316 -5.988 1.00 94.06 221 LEU A C 1
ATOM 1763 O O . LEU A 1 221 ? 0.044 0.006 -6.246 1.00 94.06 221 LEU A O 1
ATOM 1767 N N . ASN A 1 222 ? -2.155 0.340 -6.496 1.00 90.19 222 ASN A N 1
ATOM 1768 C CA . ASN A 1 222 ? -2.003 1.452 -7.416 1.00 90.19 222 ASN A CA 1
ATOM 1769 C C . ASN A 1 222 ? -1.371 2.688 -6.801 1.00 90.19 222 ASN A C 1
ATOM 1771 O O . ASN A 1 222 ? -0.575 3.349 -7.467 1.00 90.19 222 ASN A O 1
ATOM 1775 N N . ALA A 1 223 ? -1.675 2.974 -5.537 1.00 93.56 223 ALA A N 1
ATOM 1776 C CA . ALA A 1 223 ? -0.983 4.016 -4.800 1.00 93.56 223 ALA A CA 1
ATOM 1777 C C . ALA A 1 223 ? 0.528 3.756 -4.763 1.00 93.56 223 ALA A C 1
ATOM 1779 O O . ALA A 1 223 ? 1.306 4.664 -5.045 1.00 93.56 223 ALA A O 1
ATOM 1780 N N . GLU A 1 224 ? 0.955 2.528 -4.460 1.00 91.94 224 GLU A N 1
ATOM 1781 C CA . GLU A 1 224 ? 2.380 2.202 -4.358 1.00 91.94 224 GLU A CA 1
ATOM 1782 C C . GLU A 1 224 ? 3.072 2.264 -5.723 1.00 91.94 224 GLU A C 1
ATOM 1784 O O . GLU A 1 224 ? 4.103 2.925 -5.869 1.00 91.94 224 GLU A O 1
ATOM 1789 N N . ASN A 1 225 ? 2.439 1.702 -6.754 1.00 88.38 225 ASN A N 1
ATOM 1790 C CA . ASN A 1 225 ? 2.923 1.790 -8.130 1.00 88.38 225 ASN A CA 1
ATOM 1791 C C . ASN A 1 225 ? 3.042 3.257 -8.598 1.00 88.38 225 ASN A C 1
ATOM 1793 O O . ASN A 1 225 ? 4.022 3.638 -9.241 1.00 88.38 225 ASN A O 1
ATOM 1797 N N . ALA A 1 226 ? 2.088 4.122 -8.237 1.00 87.62 226 ALA A N 1
ATOM 1798 C CA . ALA A 1 226 ? 2.142 5.549 -8.548 1.00 87.62 226 ALA A CA 1
ATOM 1799 C C . ALA A 1 226 ? 3.294 6.270 -7.825 1.00 87.62 226 ALA A C 1
ATOM 1801 O O . ALA A 1 226 ? 3.940 7.144 -8.409 1.00 87.62 226 ALA A O 1
ATOM 1802 N N . VAL A 1 227 ? 3.595 5.901 -6.574 1.00 88.75 227 VAL A N 1
ATOM 1803 C CA . VAL A 1 227 ? 4.749 6.446 -5.838 1.00 88.75 227 VAL A CA 1
ATOM 1804 C C . VAL A 1 227 ? 6.057 6.059 -6.523 1.00 88.75 227 VAL A C 1
ATOM 1806 O O . VAL A 1 227 ? 6.902 6.930 -6.754 1.00 88.75 227 VAL A O 1
ATOM 1809 N N . GLN A 1 228 ? 6.205 4.793 -6.911 1.00 83.06 228 GLN A N 1
ATOM 1810 C CA . GLN A 1 228 ? 7.396 4.290 -7.600 1.00 83.06 228 GLN A CA 1
ATOM 1811 C C . GLN A 1 228 ? 7.612 4.953 -8.968 1.00 83.06 228 GLN A C 1
ATOM 1813 O O . GLN A 1 228 ? 8.750 5.222 -9.355 1.00 83.06 228 GLN A O 1
ATOM 1818 N N . ARG A 1 229 ? 6.526 5.303 -9.671 1.00 77.56 229 ARG A N 1
ATOM 1819 C CA . ARG A 1 229 ? 6.573 6.071 -10.927 1.00 77.56 229 ARG A CA 1
ATOM 1820 C C . ARG A 1 229 ? 6.896 7.554 -10.746 1.00 77.56 229 ARG A C 1
ATOM 1822 O O . ARG A 1 229 ? 7.186 8.239 -11.727 1.00 77.56 229 ARG A O 1
ATOM 1829 N N . SER A 1 230 ? 6.847 8.091 -9.527 1.00 78.31 230 SER A N 1
ATOM 1830 C CA . SER A 1 230 ? 7.156 9.507 -9.316 1.00 78.31 230 SER A CA 1
ATOM 1831 C C . SER A 1 230 ? 8.616 9.818 -9.672 1.00 78.31 230 SER A C 1
ATOM 1833 O O . SER A 1 230 ? 9.508 8.982 -9.518 1.00 78.31 230 SER A O 1
ATOM 1835 N N . LYS A 1 231 ? 8.885 11.053 -10.119 1.00 76.12 231 LYS A N 1
ATOM 1836 C CA . LYS A 1 231 ? 10.192 11.469 -10.676 1.00 76.12 231 LYS A CA 1
ATOM 1837 C C . LYS A 1 231 ? 11.394 11.064 -9.813 1.00 76.12 231 LYS A C 1
ATOM 1839 O O . LYS A 1 231 ? 12.417 10.643 -10.344 1.00 76.12 231 LYS A O 1
ATOM 1844 N N . ARG A 1 232 ? 11.269 11.184 -8.486 1.00 79.56 232 ARG A N 1
ATOM 1845 C CA . ARG A 1 232 ? 12.334 10.836 -7.534 1.00 79.56 232 ARG A CA 1
ATOM 1846 C C . ARG A 1 232 ? 12.652 9.340 -7.566 1.00 79.56 232 ARG A C 1
ATOM 1848 O O . ARG A 1 232 ? 13.821 8.982 -7.661 1.00 79.56 232 ARG A O 1
ATOM 1855 N N . PHE A 1 233 ? 11.635 8.485 -7.481 1.00 78.56 233 PHE A N 1
ATOM 1856 C CA . PHE A 1 233 ? 11.827 7.035 -7.454 1.00 78.56 233 PHE A CA 1
ATOM 1857 C C . PHE A 1 233 ? 12.185 6.493 -8.835 1.00 78.56 233 PHE A C 1
ATOM 1859 O O . PHE A 1 233 ? 13.121 5.710 -8.935 1.00 78.56 233 PHE A O 1
ATOM 1866 N N . ALA A 1 234 ? 11.575 7.013 -9.902 1.00 76.19 234 ALA A N 1
ATOM 1867 C CA . ALA A 1 234 ? 11.953 6.682 -11.274 1.00 76.19 234 ALA A CA 1
ATOM 1868 C C . ALA A 1 234 ? 13.440 6.974 -11.553 1.00 76.19 234 ALA A C 1
ATOM 1870 O O . ALA A 1 234 ? 14.125 6.164 -12.182 1.00 76.19 234 ALA A O 1
ATOM 1871 N N . TYR A 1 235 ? 13.970 8.095 -11.043 1.00 79.94 235 TYR A N 1
ATOM 1872 C CA . TYR A 1 235 ? 15.398 8.412 -11.125 1.00 79.94 235 TYR A CA 1
ATOM 1873 C C . TYR A 1 235 ? 16.264 7.398 -10.365 1.00 79.94 235 TYR A C 1
ATOM 1875 O O . TYR A 1 235 ? 17.253 6.911 -10.915 1.00 79.94 235 TYR A O 1
ATOM 1883 N N . LEU A 1 236 ? 15.890 7.057 -9.127 1.00 81.62 236 LEU A N 1
ATOM 1884 C CA . LEU A 1 236 ? 16.615 6.071 -8.319 1.00 81.62 236 LEU A CA 1
ATOM 1885 C C . LEU A 1 236 ? 16.623 4.690 -8.991 1.00 81.62 236 LEU A C 1
ATOM 1887 O O . LEU A 1 236 ? 17.697 4.123 -9.174 1.00 81.62 236 LEU A O 1
ATOM 1891 N N . THR A 1 237 ? 15.470 4.203 -9.454 1.00 78.94 237 THR A N 1
ATOM 1892 C CA . THR A 1 237 ? 15.348 2.933 -10.188 1.00 78.94 237 THR A CA 1
ATOM 1893 C C . THR A 1 237 ? 16.182 2.945 -11.469 1.00 78.94 237 THR A C 1
ATOM 1895 O O . THR A 1 237 ? 16.932 2.006 -11.733 1.00 78.94 237 THR A O 1
ATOM 1898 N N . SER A 1 238 ? 16.130 4.035 -12.244 1.00 80.38 238 SER A N 1
ATOM 1899 C CA . SER A 1 238 ? 16.928 4.183 -13.471 1.00 80.38 238 SER A CA 1
ATOM 1900 C C . SER A 1 238 ? 18.431 4.182 -13.191 1.00 80.38 238 SER A C 1
ATOM 1902 O O . SER A 1 238 ? 19.211 3.647 -13.980 1.00 80.38 238 SER A O 1
ATOM 1904 N N . ARG A 1 239 ? 18.853 4.778 -12.071 1.00 84.19 239 ARG A N 1
ATOM 1905 C CA . ARG A 1 239 ? 20.249 4.778 -11.634 1.00 84.19 239 ARG A CA 1
ATOM 1906 C C . ARG A 1 239 ? 20.704 3.375 -11.234 1.00 84.19 239 ARG A C 1
ATOM 1908 O O . ARG A 1 239 ? 21.727 2.933 -11.744 1.00 84.19 239 ARG A O 1
ATOM 1915 N N . THR A 1 240 ? 19.940 2.662 -10.406 1.00 84.94 240 THR A N 1
ATOM 1916 C CA . THR A 1 240 ? 20.258 1.280 -10.007 1.00 84.94 240 THR A CA 1
ATOM 1917 C C . THR A 1 240 ? 20.318 0.349 -11.216 1.00 84.94 240 THR A C 1
ATOM 1919 O O . THR A 1 240 ? 21.279 -0.402 -11.362 1.00 84.94 240 THR A O 1
ATOM 1922 N N . ARG A 1 241 ? 19.354 0.452 -12.142 1.00 86.12 241 ARG A N 1
ATOM 1923 C CA . ARG A 1 241 ? 19.367 -0.317 -13.396 1.00 86.12 241 ARG A CA 1
ATOM 1924 C C . ARG A 1 241 ? 20.613 -0.015 -14.232 1.00 86.12 241 ARG A C 1
ATOM 1926 O O . ARG A 1 241 ? 21.239 -0.933 -14.751 1.00 86.12 241 ARG A O 1
ATOM 1933 N N . ARG A 1 242 ? 21.009 1.257 -14.337 1.00 87.06 242 ARG A N 1
ATOM 1934 C CA . ARG A 1 242 ? 22.238 1.660 -15.039 1.00 87.06 242 ARG A CA 1
ATOM 1935 C C . ARG A 1 242 ? 23.489 1.080 -14.385 1.00 87.06 242 ARG A C 1
ATOM 1937 O O . ARG A 1 242 ? 24.368 0.614 -15.099 1.00 87.06 242 ARG A O 1
ATOM 1944 N N . GLU A 1 243 ? 23.579 1.126 -13.060 1.00 90.00 243 GLU A N 1
ATOM 1945 C CA . GLU A 1 243 ? 24.710 0.573 -12.308 1.00 90.00 243 GLU A CA 1
ATOM 1946 C C . GLU A 1 243 ? 24.802 -0.953 -12.489 1.00 90.00 243 GLU A C 1
ATOM 1948 O O . GLU A 1 243 ? 25.888 -1.456 -12.763 1.00 90.00 243 GLU A O 1
ATOM 1953 N N . ALA A 1 244 ? 23.674 -1.672 -12.463 1.00 87.19 244 ALA A N 1
ATOM 1954 C CA . ALA A 1 244 ? 23.630 -3.114 -12.724 1.00 87.19 244 ALA A CA 1
ATOM 1955 C C . ALA A 1 244 ? 24.040 -3.474 -14.164 1.00 87.19 244 ALA A C 1
ATOM 1957 O O . ALA A 1 244 ? 24.850 -4.376 -14.374 1.00 87.19 244 ALA A O 1
ATOM 1958 N N . LEU A 1 245 ? 23.533 -2.741 -15.163 1.00 88.94 245 LEU A N 1
ATOM 1959 C CA . LEU A 1 245 ? 23.923 -2.930 -16.565 1.00 88.94 245 LEU A CA 1
ATOM 1960 C C . LEU A 1 245 ? 25.407 -2.623 -16.792 1.00 88.94 245 LEU A C 1
ATOM 1962 O O . LEU A 1 245 ? 26.066 -3.316 -17.565 1.00 88.94 245 LEU A O 1
ATOM 1966 N N . LYS A 1 246 ? 25.941 -1.603 -16.112 1.00 89.38 246 LYS A N 1
ATOM 1967 C CA . LYS A 1 246 ? 27.366 -1.272 -16.161 1.00 89.38 246 LYS A CA 1
ATOM 1968 C C . LYS A 1 246 ? 28.213 -2.405 -15.580 1.00 89.38 246 LYS A C 1
ATOM 1970 O O . LYS A 1 246 ? 29.152 -2.832 -16.237 1.00 89.38 246 LYS A O 1
ATOM 1975 N N . ASP A 1 247 ? 27.860 -2.917 -14.401 1.00 89.69 247 ASP A N 1
ATOM 1976 C CA . ASP A 1 247 ? 28.574 -4.036 -13.770 1.00 89.69 247 ASP A CA 1
ATOM 1977 C C . ASP A 1 247 ? 28.577 -5.290 -14.660 1.00 89.69 247 ASP A C 1
ATOM 1979 O O . ASP A 1 247 ? 29.602 -5.960 -14.805 1.00 89.69 247 ASP A O 1
ATOM 1983 N N . LEU A 1 248 ? 27.450 -5.571 -15.323 1.00 88.94 248 LEU A N 1
ATOM 1984 C CA . LEU A 1 248 ? 27.343 -6.661 -16.290 1.00 88.94 248 LEU A CA 1
ATOM 1985 C C . LEU A 1 248 ? 28.263 -6.442 -17.499 1.00 88.94 248 LEU A C 1
ATOM 1987 O O . LEU A 1 248 ? 28.979 -7.362 -17.896 1.00 88.94 248 LEU A O 1
ATOM 1991 N N . ALA A 1 249 ? 28.284 -5.232 -18.059 1.00 87.44 249 ALA A N 1
ATOM 1992 C CA . ALA A 1 249 ? 29.162 -4.893 -19.175 1.00 87.44 249 ALA A CA 1
ATOM 1993 C C . ALA A 1 249 ? 30.651 -4.969 -18.789 1.00 87.44 249 ALA A C 1
ATOM 1995 O O . ALA A 1 249 ? 31.454 -5.489 -19.556 1.00 87.44 249 ALA A O 1
ATOM 1996 N N . ASP A 1 250 ? 31.024 -4.507 -17.597 1.00 88.00 250 ASP A N 1
ATOM 1997 C CA . ASP A 1 250 ? 32.417 -4.511 -17.142 1.00 88.00 250 ASP A CA 1
ATOM 1998 C C . ASP A 1 250 ? 32.938 -5.945 -16.911 1.00 88.00 250 ASP A C 1
ATOM 2000 O O . ASP A 1 250 ? 34.100 -6.234 -17.193 1.00 88.00 250 ASP A O 1
ATOM 2004 N N . LYS A 1 251 ? 32.081 -6.864 -16.439 1.00 88.81 251 LYS A N 1
ATOM 2005 C CA . LYS A 1 251 ? 32.467 -8.247 -16.100 1.00 88.81 251 LYS A CA 1
ATOM 2006 C C . LYS A 1 251 ? 32.343 -9.249 -17.245 1.00 88.81 251 LYS A C 1
ATOM 2008 O O . LYS A 1 251 ? 33.062 -10.246 -17.242 1.00 88.81 251 LYS A O 1
ATOM 2013 N N . TYR A 1 252 ? 31.412 -9.034 -18.175 1.00 86.56 252 TYR A N 1
ATOM 2014 C CA . TYR A 1 252 ? 31.024 -10.051 -19.160 1.00 86.56 252 TYR A CA 1
ATOM 2015 C C . TYR A 1 252 ? 31.161 -9.606 -20.615 1.00 86.56 252 TYR A C 1
ATOM 2017 O O . TYR A 1 252 ? 30.590 -10.229 -21.507 1.00 86.56 252 TYR A O 1
ATOM 2025 N N . VAL A 1 253 ? 31.931 -8.559 -20.886 1.00 84.94 253 VAL A N 1
ATOM 2026 C CA . VAL A 1 253 ? 32.339 -8.214 -22.250 1.00 84.94 253 VAL A CA 1
ATOM 2027 C C . VAL A 1 253 ? 33.544 -9.059 -22.659 1.00 84.94 253 VAL A C 1
ATOM 2029 O O . VAL A 1 253 ? 34.497 -9.212 -21.896 1.00 84.94 253 VAL A O 1
ATOM 2032 N N . GLN A 1 254 ? 33.517 -9.602 -23.878 1.00 77.69 254 GLN A N 1
ATOM 2033 C CA . GLN A 1 254 ? 34.689 -10.261 -24.447 1.00 77.69 254 GLN A CA 1
ATOM 2034 C C . GLN A 1 254 ? 35.843 -9.255 -24.553 1.00 77.69 254 GLN A C 1
ATOM 2036 O O . GLN A 1 254 ? 35.622 -8.118 -24.992 1.00 77.69 254 GLN A O 1
ATOM 2041 N N . PRO A 1 255 ? 37.077 -9.649 -24.193 1.00 68.31 255 PRO A N 1
ATOM 2042 C CA . PRO A 1 255 ? 38.233 -8.805 -24.440 1.00 68.31 255 PRO A CA 1
ATOM 2043 C C . PRO A 1 255 ? 38.311 -8.490 -25.940 1.00 68.31 255 PRO A C 1
ATOM 2045 O O . PRO A 1 255 ? 37.911 -9.324 -26.761 1.00 68.31 255 PRO A O 1
ATOM 2048 N N . PRO A 1 256 ? 38.794 -7.295 -26.321 1.00 63.50 256 PRO A N 1
ATOM 2049 C CA . PRO A 1 256 ? 38.965 -6.966 -27.725 1.00 63.50 256 PRO A CA 1
ATOM 2050 C C . PRO A 1 256 ? 39.815 -8.056 -28.373 1.00 63.50 256 PRO A C 1
ATOM 2052 O O . PRO A 1 256 ? 40.941 -8.316 -27.947 1.00 63.50 256 PRO A O 1
ATOM 2055 N N . VAL A 1 257 ? 39.252 -8.720 -29.384 1.00 57.06 257 VAL A N 1
ATOM 2056 C CA . VAL A 1 257 ? 40.020 -9.633 -30.224 1.00 57.06 257 VAL A CA 1
ATOM 2057 C C . VAL A 1 257 ? 41.142 -8.790 -30.808 1.00 57.06 257 VAL A C 1
ATOM 2059 O O . VAL A 1 257 ? 40.873 -7.774 -31.450 1.00 57.06 257 VAL A O 1
ATOM 2062 N N . ASN A 1 258 ? 42.388 -9.169 -30.528 1.00 50.72 258 ASN A N 1
ATOM 2063 C CA . ASN A 1 258 ? 43.560 -8.523 -31.095 1.00 50.72 258 ASN A CA 1
ATOM 2064 C C . ASN A 1 258 ? 43.542 -8.837 -32.600 1.00 50.72 258 ASN A C 1
ATOM 2066 O O . ASN A 1 258 ? 44.110 -9.830 -33.055 1.00 50.72 258 ASN A O 1
ATOM 2070 N N . GLU A 1 259 ? 42.770 -8.072 -33.374 1.00 46.31 259 GLU A N 1
ATOM 2071 C CA . GLU A 1 259 ? 42.786 -8.162 -34.824 1.00 46.31 259 GLU A CA 1
ATOM 2072 C C . GLU A 1 259 ? 44.174 -7.696 -35.251 1.00 46.31 259 GLU A C 1
ATOM 2074 O O . GLU A 1 259 ? 44.473 -6.502 -35.253 1.00 46.31 259 GLU A O 1
ATOM 2079 N N . GLY A 1 260 ? 45.049 -8.654 -35.568 1.00 45.94 260 GLY A N 1
ATOM 2080 C CA . GLY A 1 260 ? 46.333 -8.357 -36.184 1.00 45.94 260 GLY A CA 1
ATOM 2081 C C . GLY A 1 260 ? 46.135 -7.383 -37.347 1.00 45.94 260 GLY A C 1
ATOM 2082 O O . GLY A 1 260 ? 45.135 -7.461 -38.069 1.00 45.94 260 GLY A O 1
ATOM 2083 N N . ALA A 1 261 ? 47.094 -6.469 -37.513 1.00 49.00 261 ALA A N 1
ATOM 2084 C CA . ALA A 1 261 ? 47.050 -5.297 -38.396 1.00 49.00 261 ALA A CA 1
ATOM 2085 C C . ALA A 1 261 ? 46.548 -5.550 -39.839 1.00 49.00 261 ALA A C 1
ATOM 2087 O O . ALA A 1 261 ? 46.126 -4.619 -40.522 1.00 49.00 261 ALA A O 1
ATOM 2088 N N . ALA A 1 262 ? 46.521 -6.803 -40.295 1.00 47.50 262 ALA A N 1
ATOM 2089 C CA . ALA A 1 262 ? 46.029 -7.227 -41.599 1.00 47.50 262 ALA A CA 1
ATOM 2090 C C . ALA A 1 262 ? 44.519 -6.996 -41.847 1.00 47.50 262 ALA A C 1
ATOM 2092 O O . ALA A 1 262 ? 44.131 -6.818 -43.000 1.00 47.50 262 ALA A O 1
ATOM 2093 N N . LYS A 1 263 ? 43.648 -6.965 -40.820 1.00 46.72 263 LYS A N 1
ATOM 2094 C CA . LYS A 1 263 ? 42.188 -6.766 -41.024 1.00 46.72 263 LYS A CA 1
ATOM 2095 C C . LYS A 1 263 ? 41.716 -5.310 -40.961 1.00 46.72 263 LYS A C 1
ATOM 2097 O O . LYS A 1 263 ? 40.627 -5.009 -41.446 1.00 46.72 263 LYS A O 1
ATOM 2102 N N . LEU A 1 264 ? 42.531 -4.393 -40.437 1.00 45.28 264 LEU A N 1
ATOM 2103 C CA . LEU A 1 264 ? 42.191 -2.966 -40.394 1.00 45.28 264 LEU A CA 1
ATOM 2104 C C . LEU A 1 264 ? 42.340 -2.298 -41.776 1.00 45.28 264 LEU A C 1
ATOM 2106 O O . LEU A 1 264 ? 41.579 -1.393 -42.116 1.00 45.28 264 LEU A O 1
ATOM 2110 N N . ALA A 1 265 ? 43.259 -2.798 -42.609 1.00 43.41 265 ALA A N 1
ATOM 2111 C CA . ALA A 1 265 ? 43.524 -2.269 -43.947 1.00 43.41 265 ALA A CA 1
ATOM 2112 C C . ALA A 1 265 ? 42.350 -2.453 -44.934 1.00 43.41 265 ALA A C 1
ATOM 2114 O O . ALA A 1 265 ? 42.150 -1.613 -45.810 1.00 43.41 265 ALA A O 1
ATOM 2115 N N . SER A 1 266 ? 41.514 -3.487 -44.767 1.00 45.19 266 SER A N 1
ATOM 2116 C CA . SER A 1 266 ? 40.365 -3.733 -45.658 1.00 45.19 266 SER A CA 1
ATOM 2117 C C . SER A 1 266 ? 39.149 -2.844 -45.372 1.00 45.19 266 SER A C 1
ATOM 2119 O O . SER A 1 266 ? 38.240 -2.773 -46.196 1.00 45.19 266 SER A O 1
ATOM 2121 N N . ARG A 1 267 ? 39.121 -2.135 -44.232 1.00 46.56 267 ARG A N 1
ATOM 2122 C CA . ARG A 1 267 ? 38.049 -1.179 -43.892 1.00 46.56 267 ARG A CA 1
ATOM 2123 C C . ARG A 1 267 ? 38.345 0.258 -44.329 1.00 46.56 267 ARG A C 1
ATOM 2125 O O . ARG A 1 267 ? 37.421 1.064 -44.353 1.00 46.56 267 ARG 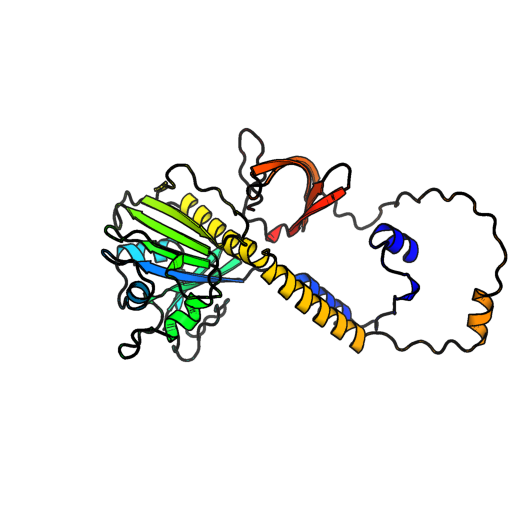A O 1
ATOM 2132 N N . ILE A 1 268 ? 39.598 0.578 -44.666 1.00 49.41 268 ILE A N 1
ATOM 2133 C CA . ILE A 1 268 ? 40.037 1.945 -45.010 1.00 49.41 268 ILE A CA 1
ATOM 2134 C C . ILE A 1 268 ? 40.124 2.154 -46.534 1.00 49.41 268 ILE A C 1
ATOM 2136 O O . ILE A 1 268 ? 39.963 3.275 -47.008 1.00 49.41 268 ILE A O 1
ATOM 2140 N N . LEU A 1 269 ? 40.290 1.089 -47.325 1.00 49.28 269 LEU A N 1
ATOM 2141 C CA . LEU A 1 269 ? 40.412 1.163 -48.787 1.00 49.28 269 LEU A CA 1
ATOM 2142 C C . LEU A 1 269 ? 39.254 0.425 -49.479 1.00 49.28 269 LEU A C 1
ATOM 2144 O O . LEU A 1 269 ? 39.409 -0.681 -49.987 1.00 49.28 269 LEU A O 1
ATOM 2148 N N . GLY A 1 270 ? 38.075 1.047 -49.495 1.00 38.97 270 GLY A N 1
ATOM 2149 C CA . GLY A 1 270 ? 36.903 0.586 -50.245 1.00 38.97 270 GLY A CA 1
ATOM 2150 C C . GLY A 1 270 ? 36.188 1.781 -50.865 1.00 38.97 270 GLY A C 1
ATOM 2151 O O . GLY A 1 270 ? 35.603 2.588 -50.152 1.00 38.97 270 GLY A O 1
ATOM 2152 N N . GLY A 1 271 ? 36.320 1.921 -52.184 1.00 37.00 271 GLY A N 1
ATOM 2153 C CA . GLY A 1 271 ? 36.024 3.126 -52.954 1.00 37.00 271 GLY A CA 1
ATOM 2154 C C . GLY A 1 271 ? 34.579 3.634 -52.928 1.00 37.00 271 GLY A C 1
ATOM 2155 O O . GLY A 1 271 ? 33.635 2.956 -52.531 1.00 37.00 271 GLY A O 1
ATOM 2156 N N . SER A 1 272 ? 34.444 4.872 -53.410 1.00 43.38 272 SER A N 1
ATOM 2157 C CA . SER A 1 272 ? 33.201 5.610 -53.640 1.00 43.38 272 SER A CA 1
ATOM 2158 C C . SER A 1 272 ? 32.153 4.773 -54.387 1.00 43.38 272 SER A C 1
ATOM 2160 O O . SER A 1 272 ? 32.222 4.599 -55.603 1.00 43.38 272 SER A O 1
ATOM 2162 N N . VAL A 1 273 ? 31.155 4.266 -53.659 1.00 43.06 273 VAL A N 1
ATOM 2163 C CA . VAL A 1 273 ? 29.938 3.693 -54.242 1.00 43.06 273 VAL A CA 1
ATOM 2164 C C . VAL A 1 273 ? 28.860 4.771 -54.220 1.00 43.06 273 VAL A C 1
ATOM 2166 O O . VAL A 1 273 ? 28.463 5.251 -53.157 1.00 43.06 273 VAL A O 1
ATOM 2169 N N . ARG A 1 274 ? 28.395 5.157 -55.415 1.00 40.66 274 ARG A N 1
ATOM 2170 C CA . ARG A 1 274 ? 27.291 6.102 -55.633 1.00 40.66 274 ARG A CA 1
ATOM 2171 C C . ARG A 1 274 ? 26.120 5.788 -54.696 1.00 40.66 274 ARG A C 1
ATOM 2173 O O . ARG A 1 274 ? 25.606 4.670 -54.669 1.00 40.66 274 ARG A O 1
ATOM 2180 N N . ARG A 1 275 ? 25.699 6.806 -53.944 1.00 41.31 275 ARG A N 1
ATOM 2181 C CA . ARG A 1 275 ? 24.592 6.767 -52.985 1.00 41.31 275 ARG A CA 1
ATOM 2182 C C . ARG A 1 275 ? 23.276 6.573 -53.749 1.00 41.31 275 ARG A C 1
ATOM 2184 O O . ARG A 1 275 ? 22.640 7.536 -54.155 1.00 41.31 275 ARG A O 1
ATOM 2191 N N . ARG A 1 276 ? 22.892 5.318 -53.993 1.00 38.12 276 ARG A N 1
ATOM 2192 C CA . ARG A 1 276 ? 21.528 4.969 -54.407 1.00 38.12 276 ARG A CA 1
ATOM 2193 C C . ARG A 1 276 ? 20.635 5.202 -53.193 1.00 38.12 276 ARG A C 1
ATOM 2195 O O . ARG A 1 276 ? 20.934 4.679 -52.119 1.00 38.12 276 ARG A O 1
ATOM 2202 N N . GLU A 1 277 ? 19.607 6.025 -53.349 1.00 39.75 277 GLU A N 1
ATOM 2203 C CA . GLU A 1 277 ? 18.611 6.291 -52.315 1.00 39.75 277 GLU A CA 1
ATOM 2204 C C . GLU A 1 277 ? 18.017 4.947 -51.867 1.00 39.75 277 GLU A C 1
ATOM 2206 O O . GLU A 1 277 ? 17.384 4.228 -52.642 1.00 39.75 277 GLU A O 1
ATOM 2211 N N . ARG A 1 278 ? 18.375 4.519 -50.652 1.00 45.47 278 ARG A N 1
ATOM 2212 C CA . ARG A 1 278 ? 17.966 3.224 -50.111 1.00 45.47 278 ARG A CA 1
ATOM 2213 C C . ARG A 1 278 ? 16.553 3.381 -49.581 1.00 45.47 278 ARG A C 1
ATOM 2215 O O . ARG A 1 278 ? 16.349 4.065 -48.583 1.00 45.47 278 ARG A O 1
ATOM 2222 N N . MET A 1 279 ? 15.598 2.718 -50.225 1.00 39.62 279 MET A N 1
ATOM 2223 C CA . MET A 1 279 ? 14.305 2.474 -49.602 1.00 39.62 279 MET A CA 1
ATOM 2224 C C . MET A 1 279 ? 14.534 1.714 -48.295 1.00 39.62 279 MET A C 1
ATOM 2226 O O . MET A 1 279 ? 15.222 0.691 -48.283 1.00 39.62 279 MET A O 1
ATOM 2230 N N . LEU A 1 280 ? 13.975 2.239 -47.204 1.00 40.78 280 LEU A N 1
ATOM 2231 C CA . LEU A 1 280 ? 13.929 1.553 -45.918 1.00 40.78 280 LEU A CA 1
ATOM 2232 C C . LEU A 1 280 ? 13.310 0.164 -46.139 1.00 40.78 280 LEU A C 1
ATOM 2234 O O . LEU A 1 280 ? 12.196 0.087 -46.671 1.00 40.78 280 LEU A O 1
ATOM 2238 N N . PRO A 1 281 ? 13.993 -0.932 -45.769 1.00 34.94 281 PRO A N 1
ATOM 2239 C CA . PRO A 1 281 ? 13.374 -2.244 -45.798 1.00 34.94 281 PRO A CA 1
ATOM 2240 C C . PRO A 1 281 ? 12.165 -2.216 -44.865 1.00 34.94 281 PRO A C 1
ATOM 2242 O O . PRO A 1 281 ? 12.293 -1.878 -43.688 1.00 34.94 281 PRO A O 1
ATOM 2245 N N . ARG A 1 282 ? 10.984 -2.572 -45.379 1.00 44.38 282 ARG A N 1
ATOM 2246 C CA . ARG A 1 282 ? 9.872 -2.936 -44.500 1.00 44.38 282 ARG A CA 1
ATOM 2247 C C . ARG A 1 282 ? 10.282 -4.233 -43.801 1.00 44.38 282 ARG A C 1
ATOM 2249 O O . ARG A 1 282 ? 10.643 -5.174 -44.510 1.00 44.38 282 ARG A O 1
ATOM 2256 N N . PRO A 1 283 ? 10.283 -4.297 -42.461 1.00 38.34 283 PRO A N 1
ATOM 2257 C CA . PRO A 1 283 ? 10.631 -5.527 -41.772 1.00 38.34 283 PRO A CA 1
ATOM 2258 C C . PRO A 1 283 ? 9.663 -6.627 -42.212 1.00 38.34 283 PRO A C 1
ATOM 2260 O O . PRO A 1 283 ? 8.451 -6.510 -42.036 1.00 38.34 283 PRO A O 1
ATOM 2263 N N . ILE A 1 284 ? 10.209 -7.681 -42.822 1.00 39.88 284 ILE A N 1
ATOM 2264 C CA . ILE A 1 284 ? 9.485 -8.932 -43.021 1.00 39.88 284 ILE A CA 1
ATOM 2265 C C . ILE A 1 284 ? 9.439 -9.578 -41.642 1.00 39.88 284 ILE A C 1
ATOM 2267 O O . ILE A 1 284 ? 10.440 -10.071 -41.126 1.00 39.88 284 ILE A O 1
ATOM 2271 N N . SER A 1 285 ? 8.273 -9.449 -41.023 1.00 47.75 285 SER A N 1
ATOM 2272 C CA . SER A 1 285 ? 7.901 -10.136 -39.801 1.00 47.75 285 SER A CA 1
ATOM 2273 C C . SER A 1 285 ? 7.822 -11.625 -40.097 1.00 47.75 285 SER A C 1
ATOM 2275 O O . SER A 1 285 ? 6.865 -12.039 -40.747 1.00 47.75 285 SER A O 1
ATOM 2277 N N . ASP A 1 286 ? 8.754 -12.427 -39.582 1.00 37.53 286 ASP A N 1
ATOM 2278 C CA . ASP A 1 286 ? 8.426 -13.829 -39.368 1.00 37.53 286 ASP A CA 1
ATOM 2279 C C . ASP A 1 286 ? 9.176 -14.489 -38.200 1.00 37.53 286 ASP A C 1
ATOM 2281 O O . ASP A 1 286 ? 10.343 -14.199 -37.933 1.00 37.53 286 ASP A O 1
ATOM 2285 N N . TYR A 1 287 ? 8.435 -15.373 -37.524 1.00 37.50 287 TYR A N 1
ATOM 2286 C CA . TYR A 1 287 ? 8.810 -16.303 -36.446 1.00 37.50 287 TYR A CA 1
ATOM 2287 C C . TYR A 1 287 ? 9.156 -15.773 -35.040 1.00 37.50 287 TYR A C 1
ATOM 2289 O O . TYR A 1 287 ? 9.986 -16.367 -34.366 1.00 37.50 287 TYR A O 1
ATOM 2297 N N . CYS A 1 288 ? 8.485 -14.729 -34.534 1.00 41.88 288 CYS A N 1
ATOM 2298 C CA . CYS A 1 288 ? 8.070 -14.661 -33.109 1.00 41.88 288 CYS A CA 1
ATOM 2299 C C . CYS A 1 288 ? 7.137 -13.468 -32.822 1.00 41.88 288 CYS A C 1
ATOM 2301 O O . CYS A 1 288 ? 7.247 -12.812 -31.787 1.00 41.88 288 CYS A O 1
ATOM 2303 N N . LEU A 1 289 ? 6.207 -13.133 -33.720 1.00 44.81 289 LEU A N 1
ATOM 2304 C CA . LEU A 1 289 ? 5.089 -12.294 -33.295 1.00 44.81 289 LEU A CA 1
ATOM 2305 C C . LEU A 1 289 ? 4.079 -13.212 -32.613 1.00 44.81 289 LEU A C 1
ATOM 2307 O O . LEU A 1 289 ? 3.217 -13.798 -33.264 1.00 44.81 289 LEU A O 1
ATOM 2311 N N . ARG A 1 290 ? 4.163 -13.330 -31.285 1.00 47.44 290 ARG A N 1
ATOM 2312 C CA . ARG A 1 290 ? 2.964 -13.620 -30.492 1.00 47.44 290 ARG A CA 1
ATOM 2313 C C . ARG A 1 290 ? 2.055 -12.408 -30.687 1.00 47.44 290 ARG A C 1
ATOM 2315 O O . ARG A 1 290 ? 2.192 -11.432 -29.959 1.00 47.44 290 ARG A O 1
ATOM 2322 N N . GLY A 1 291 ? 1.280 -12.409 -31.774 1.00 58.59 291 GLY A N 1
ATOM 2323 C CA . GLY A 1 291 ? 0.536 -11.244 -32.249 1.00 58.59 291 GLY A CA 1
ATOM 2324 C C . GLY A 1 291 ? -0.191 -10.537 -31.108 1.00 58.59 291 GLY A C 1
ATOM 2325 O O . GLY A 1 291 ? -0.706 -11.183 -30.197 1.00 58.59 291 GLY A O 1
ATOM 2326 N N . ALA A 1 292 ? -0.197 -9.209 -31.141 1.00 68.56 292 ALA A N 1
ATOM 2327 C CA . ALA A 1 292 ? -0.984 -8.419 -30.212 1.00 68.56 292 ALA A CA 1
ATOM 2328 C C . ALA A 1 292 ? -2.349 -8.130 -30.842 1.00 68.56 292 ALA A C 1
ATOM 2330 O O . ALA A 1 292 ? -2.424 -7.736 -32.008 1.00 68.56 292 ALA A O 1
ATOM 2331 N N . PHE A 1 293 ? -3.428 -8.288 -30.078 1.00 78.06 293 PHE A N 1
ATOM 2332 C CA . PHE A 1 293 ? -4.698 -7.680 -30.450 1.00 78.06 293 PHE A CA 1
ATOM 2333 C C . PHE A 1 293 ? -4.561 -6.178 -30.280 1.00 78.06 293 PHE A C 1
ATOM 2335 O O . PHE A 1 293 ? -4.156 -5.721 -29.210 1.00 78.06 293 PHE A O 1
ATOM 2342 N N . SER A 1 294 ? -4.892 -5.418 -31.322 1.00 82.75 294 SER A N 1
ATOM 2343 C CA . SER A 1 294 ? -4.823 -3.968 -31.247 1.00 82.75 294 SER A CA 1
ATOM 2344 C C . SER A 1 294 ? -6.055 -3.283 -31.790 1.00 82.75 294 SER A C 1
ATOM 2346 O O . SER A 1 294 ? -6.538 -3.628 -32.868 1.00 82.75 294 SER A O 1
ATOM 2348 N N . TRP A 1 295 ? -6.525 -2.280 -31.062 1.00 84.44 295 TRP A N 1
ATOM 2349 C CA . TRP A 1 295 ? -7.627 -1.428 -31.479 1.00 84.44 295 TRP A CA 1
ATOM 2350 C C . TRP A 1 295 ? -7.450 -0.019 -30.920 1.00 84.44 295 TRP A C 1
ATOM 2352 O O . TRP A 1 295 ? -6.682 0.220 -29.984 1.00 84.44 295 TRP A O 1
ATOM 2362 N N . VAL A 1 296 ? -8.141 0.932 -31.541 1.00 81.38 296 VAL A N 1
ATOM 2363 C CA . VAL A 1 296 ? -8.133 2.324 -31.099 1.00 81.38 296 VAL A CA 1
ATOM 2364 C C . VAL A 1 296 ? -8.990 2.458 -29.849 1.00 81.38 296 VAL A C 1
ATOM 2366 O O . VAL A 1 296 ? -10.102 1.933 -29.785 1.00 81.38 296 VAL A O 1
ATOM 2369 N N . VAL A 1 297 ? -8.467 3.170 -28.860 1.00 82.81 297 VAL A N 1
ATOM 2370 C CA . VAL A 1 297 ? -9.111 3.407 -27.571 1.00 82.81 297 VAL A CA 1
ATOM 2371 C C . VAL A 1 297 ? -8.993 4.876 -27.197 1.00 82.81 297 VAL A C 1
ATOM 2373 O O . VAL A 1 297 ? -8.018 5.543 -27.543 1.00 82.81 297 VAL A O 1
ATOM 2376 N N . GLU A 1 298 ? -9.985 5.390 -26.478 1.00 82.56 298 GLU A N 1
ATOM 2377 C CA . GLU A 1 298 ? -9.873 6.687 -25.819 1.00 82.56 298 GLU A CA 1
ATOM 2378 C C . GLU A 1 298 ? -9.332 6.454 -24.406 1.00 82.56 298 GLU A C 1
ATOM 2380 O O . GLU A 1 298 ? -9.949 5.763 -23.595 1.00 82.56 298 GLU A O 1
ATOM 2385 N N . VAL A 1 299 ? -8.147 6.990 -24.121 1.00 79.31 299 VAL A N 1
ATOM 2386 C CA . VAL A 1 299 ? -7.510 6.881 -22.807 1.00 79.31 299 VAL A CA 1
ATOM 2387 C C . VAL A 1 299 ? -7.723 8.186 -22.069 1.00 79.31 299 VAL A C 1
ATOM 2389 O O . VAL A 1 299 ? -7.353 9.250 -22.562 1.00 79.31 299 VAL A O 1
ATOM 2392 N N . GLN A 1 300 ? -8.298 8.108 -20.872 1.00 77.62 300 GLN A N 1
ATOM 2393 C CA . GLN A 1 300 ? -8.386 9.250 -19.975 1.00 77.62 300 GLN A CA 1
ATOM 2394 C C . GLN A 1 300 ? -7.197 9.247 -19.017 1.00 77.62 300 GLN A C 1
ATOM 2396 O O . GLN A 1 300 ? -7.079 8.382 -18.149 1.00 77.62 300 GLN A O 1
ATOM 2401 N N . ASP A 1 301 ? -6.336 10.250 -19.141 1.00 70.50 301 ASP A N 1
ATOM 2402 C CA . ASP A 1 301 ? -5.283 10.503 -18.173 1.00 70.50 301 ASP A CA 1
ATOM 2403 C C . ASP A 1 301 ? -5.859 11.240 -16.957 1.00 70.50 301 ASP A C 1
ATOM 2405 O O . ASP A 1 301 ? -6.051 12.452 -16.957 1.00 70.50 301 ASP A O 1
ATOM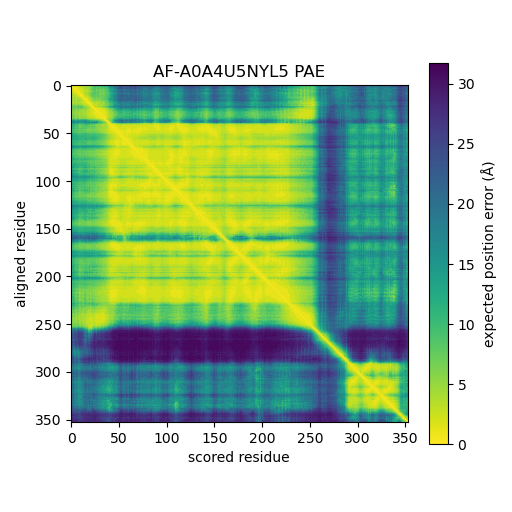 2409 N N . HIS A 1 302 ? -6.131 10.510 -15.879 1.00 64.50 302 HIS A N 1
ATOM 2410 C CA . HIS A 1 302 ? -6.592 11.064 -14.605 1.00 64.50 302 HIS A CA 1
ATOM 2411 C C . HIS A 1 302 ? -5.573 11.975 -13.900 1.00 64.50 302 HIS A C 1
ATOM 2413 O O . HIS A 1 302 ? -5.951 12.678 -12.961 1.00 64.50 302 HIS A O 1
ATOM 2419 N N . SER A 1 303 ? -4.298 11.977 -14.301 1.00 53.69 303 SER A N 1
ATOM 2420 C CA . SER A 1 303 ? -3.297 12.892 -13.744 1.00 53.69 303 SER A CA 1
ATOM 2421 C C . SER A 1 303 ? -3.397 14.301 -14.338 1.00 53.69 303 SER A C 1
ATOM 2423 O O . SER A 1 303 ? -3.171 15.276 -13.619 1.00 53.69 303 SER A O 1
ATOM 2425 N N . THR A 1 304 ? -3.794 14.407 -15.609 1.00 62.72 304 THR A N 1
ATOM 2426 C CA . THR A 1 304 ? -3.932 15.669 -16.357 1.00 62.72 304 THR A CA 1
ATOM 2427 C C . THR A 1 304 ? -5.387 16.047 -16.645 1.00 62.72 304 THR A C 1
ATOM 2429 O O . THR A 1 304 ? -5.666 17.183 -17.021 1.00 62.72 304 THR A O 1
ATOM 2432 N N . GLY A 1 305 ? -6.325 15.117 -16.459 1.00 64.50 305 GLY A N 1
ATOM 2433 C CA . GLY A 1 305 ? -7.731 15.257 -16.836 1.00 64.50 305 GLY A CA 1
ATOM 2434 C C . GLY A 1 305 ? -7.978 15.189 -18.346 1.00 64.50 305 GLY A C 1
ATOM 2435 O O . GLY A 1 305 ? -9.117 15.373 -18.772 1.00 64.50 305 GLY A O 1
ATOM 2436 N N . GLN A 1 306 ? -6.943 14.939 -19.153 1.00 74.06 306 GLN A N 1
ATOM 2437 C CA . GLN A 1 306 ? -7.037 14.937 -20.608 1.00 74.06 306 GLN A CA 1
ATOM 2438 C C . GLN A 1 306 ? -7.445 13.570 -21.154 1.00 74.06 306 GLN A C 1
ATOM 2440 O O . GLN A 1 306 ? -7.235 12.532 -20.526 1.00 74.06 306 GLN A O 1
ATOM 2445 N N . ARG A 1 307 ? -8.047 13.585 -22.343 1.00 80.88 307 ARG A N 1
ATOM 2446 C CA . ARG A 1 307 ? -8.351 12.386 -23.118 1.00 80.88 307 ARG A CA 1
ATOM 2447 C C . ARG A 1 307 ? -7.474 12.366 -24.356 1.00 80.88 307 ARG A C 1
ATOM 2449 O O . ARG A 1 307 ? -7.373 13.380 -25.044 1.00 80.88 307 ARG A O 1
ATOM 2456 N N . SER A 1 308 ? -6.886 11.211 -24.632 1.00 80.50 308 SER A N 1
ATOM 2457 C CA . SER A 1 308 ? -6.024 10.999 -25.789 1.00 80.50 308 SER A CA 1
ATOM 2458 C C . SER A 1 308 ? -6.441 9.737 -26.522 1.00 80.50 308 SER A C 1
ATOM 2460 O O . SER A 1 308 ? -6.664 8.685 -25.917 1.00 80.50 308 SER A O 1
ATOM 2462 N N . GLN A 1 309 ? -6.527 9.831 -27.845 1.00 85.69 309 GLN A N 1
ATOM 2463 C CA . GLN A 1 309 ? -6.745 8.668 -28.690 1.00 85.69 309 GLN A CA 1
ATOM 2464 C C . GLN A 1 309 ? -5.446 7.864 -28.762 1.00 85.69 309 GLN A C 1
ATOM 2466 O O . GLN A 1 309 ? -4.404 8.394 -29.134 1.00 85.69 309 GLN A O 1
ATOM 2471 N N . CYS A 1 310 ? -5.509 6.591 -28.389 1.00 86.69 310 CYS A N 1
ATOM 2472 C CA . CYS A 1 310 ? -4.362 5.692 -28.357 1.00 86.69 310 CYS A CA 1
ATOM 2473 C C . CYS A 1 310 ? -4.664 4.422 -29.150 1.00 86.69 310 CYS A C 1
ATOM 2475 O O . CYS A 1 310 ? -5.822 4.049 -29.327 1.00 86.69 310 CYS A O 1
ATOM 2477 N N . VAL A 1 311 ? -3.626 3.715 -29.584 1.00 84.06 311 VAL A N 1
ATOM 2478 C CA . VAL A 1 311 ? -3.750 2.311 -29.987 1.00 84.06 311 VAL A CA 1
ATOM 2479 C C . VAL A 1 311 ? -3.382 1.457 -28.783 1.00 84.06 311 VAL A C 1
ATOM 2481 O O . VAL A 1 311 ? -2.244 1.505 -28.314 1.00 84.06 311 VAL A O 1
ATOM 2484 N N . LEU A 1 312 ? -4.344 0.691 -28.273 1.00 85.81 312 LEU A N 1
ATOM 2485 C CA . LEU A 1 312 ? -4.064 -0.373 -27.318 1.00 85.81 312 LEU A CA 1
ATOM 2486 C C . LEU A 1 312 ? -3.522 -1.569 -28.089 1.00 85.81 312 LEU A C 1
ATOM 2488 O O . LEU A 1 312 ? -4.136 -1.968 -29.069 1.00 85.81 312 LEU A O 1
ATOM 2492 N N . GLY A 1 313 ? -2.418 -2.150 -27.634 1.00 85.38 313 GLY A N 1
ATOM 2493 C CA . GLY A 1 313 ? -1.958 -3.475 -28.035 1.00 85.38 313 GLY A CA 1
ATOM 2494 C C . GLY A 1 313 ? -1.909 -4.402 -26.822 1.00 85.38 313 GLY A C 1
ATOM 2495 O O . GLY A 1 313 ? -1.335 -4.031 -25.802 1.00 85.38 313 GLY A O 1
ATOM 2496 N N . ILE A 1 314 ? -2.491 -5.596 -26.917 1.00 84.06 314 ILE A N 1
ATOM 2497 C CA . ILE A 1 314 ? -2.415 -6.645 -25.890 1.00 84.06 314 ILE A CA 1
ATOM 2498 C C . ILE A 1 314 ? -1.875 -7.927 -26.518 1.00 84.06 314 ILE A C 1
ATOM 2500 O O . ILE A 1 314 ? -2.498 -8.491 -27.416 1.00 84.06 314 ILE A O 1
ATOM 2504 N N . SER A 1 315 ? -0.733 -8.395 -26.024 1.00 81.44 315 SER A N 1
ATOM 2505 C CA . SER A 1 315 ? -0.204 -9.740 -26.252 1.00 81.44 315 SER A CA 1
ATOM 2506 C C . SER A 1 315 ? -0.504 -10.636 -25.042 1.00 81.44 315 SER A C 1
ATOM 2508 O O . SER A 1 315 ? -1.192 -10.245 -24.101 1.00 81.44 315 SER A O 1
ATOM 2510 N N . VAL A 1 316 ? 0.032 -11.858 -25.044 1.00 74.56 316 VAL A N 1
ATOM 2511 C CA . VAL A 1 316 ? -0.078 -12.783 -23.903 1.00 74.56 316 VAL A CA 1
ATOM 2512 C C . VAL A 1 316 ? 0.629 -12.282 -22.635 1.00 74.56 316 VAL A C 1
ATOM 2514 O O . VAL A 1 316 ? 0.232 -12.643 -21.531 1.00 74.56 316 VAL A O 1
ATOM 2517 N N . ASP A 1 317 ? 1.664 -11.455 -22.773 1.00 74.81 317 ASP A N 1
ATOM 2518 C CA . ASP A 1 317 ? 2.560 -11.045 -21.683 1.00 74.81 317 ASP A CA 1
ATOM 2519 C C . ASP A 1 317 ? 2.621 -9.529 -21.468 1.00 74.81 317 ASP A C 1
ATOM 2521 O O . ASP A 1 317 ? 3.048 -9.087 -20.400 1.00 74.81 317 ASP A O 1
ATOM 2525 N N . THR A 1 318 ? 2.168 -8.737 -22.441 1.00 77.12 318 THR A N 1
ATOM 2526 C CA . THR A 1 318 ? 2.378 -7.291 -22.479 1.00 77.12 318 THR A CA 1
ATOM 2527 C C . THR A 1 318 ? 1.121 -6.555 -22.932 1.00 77.12 318 THR A C 1
ATOM 2529 O O . THR A 1 318 ? 0.481 -6.917 -23.917 1.00 77.12 318 THR A O 1
ATOM 2532 N N . LEU A 1 319 ? 0.795 -5.469 -22.238 1.00 85.44 319 LEU A N 1
ATOM 2533 C CA . LEU A 1 319 ? -0.163 -4.461 -22.674 1.00 85.44 319 LEU A CA 1
ATOM 2534 C C . LEU A 1 319 ? 0.585 -3.159 -22.947 1.00 85.44 319 LEU A C 1
ATOM 2536 O O . LEU A 1 319 ? 1.347 -2.697 -22.099 1.00 85.44 319 LEU A O 1
ATOM 2540 N N . VAL A 1 320 ? 0.337 -2.544 -24.102 1.00 82.69 320 VAL A N 1
ATOM 2541 C CA . VAL A 1 320 ? 0.915 -1.253 -24.495 1.00 82.69 320 VAL A CA 1
ATOM 2542 C C . VAL A 1 320 ? -0.165 -0.274 -24.951 1.00 82.69 320 VAL A C 1
ATOM 2544 O O . VAL A 1 320 ? -1.136 -0.666 -25.590 1.00 82.69 320 VAL A O 1
ATOM 2547 N N . LEU A 1 321 ? 0.017 1.009 -24.654 1.00 83.19 321 LEU A N 1
ATOM 2548 C CA . LEU A 1 321 ? -0.721 2.119 -25.251 1.00 83.19 321 LEU A CA 1
ATOM 2549 C C . LEU A 1 321 ? 0.256 2.956 -26.068 1.00 83.19 321 LEU A C 1
ATOM 2551 O O . LEU A 1 321 ? 1.256 3.447 -25.537 1.00 83.19 321 LEU A O 1
ATOM 2555 N N . LEU A 1 322 ? -0.048 3.114 -27.350 1.00 80.25 322 LEU A N 1
ATOM 2556 C CA . LEU A 1 322 ? 0.751 3.877 -28.299 1.00 80.25 322 LEU A CA 1
ATOM 2557 C C . LEU A 1 322 ? 0.008 5.148 -28.706 1.00 80.25 322 LEU A C 1
ATOM 2559 O O . LEU A 1 322 ? -1.188 5.094 -28.992 1.00 80.25 322 LEU A O 1
ATOM 2563 N N . GLU A 1 323 ? 0.723 6.266 -28.772 1.00 81.25 323 GLU A N 1
ATOM 2564 C CA . GLU A 1 323 ? 0.217 7.533 -29.298 1.00 81.25 323 GLU A CA 1
ATOM 2565 C C . GLU A 1 323 ? 0.294 7.538 -30.831 1.00 81.25 323 GLU A C 1
ATOM 2567 O O . GLU A 1 323 ? 1.382 7.405 -31.395 1.00 81.25 323 GLU A O 1
ATOM 2572 N N . PRO A 1 324 ? -0.822 7.709 -31.551 1.00 77.69 324 PRO A N 1
ATOM 2573 C CA . PRO A 1 324 ? -0.804 7.963 -32.982 1.00 77.69 324 PRO A CA 1
ATOM 2574 C C . PRO A 1 324 ? -0.564 9.457 -33.267 1.00 77.69 324 PRO A C 1
ATOM 2576 O O . PRO A 1 324 ? -1.042 10.306 -32.520 1.00 77.69 324 PRO A O 1
ATOM 2579 N N . PRO A 1 325 ? 0.110 9.819 -34.374 1.00 73.62 325 PRO A N 1
ATOM 2580 C CA . PRO A 1 325 ? 0.766 8.944 -35.348 1.00 73.62 325 PRO A CA 1
ATOM 2581 C C . PRO A 1 325 ? 2.210 8.586 -34.959 1.00 73.62 325 PRO A C 1
ATOM 2583 O O . PRO A 1 325 ? 2.878 7.868 -35.698 1.00 73.62 325 PRO A O 1
ATOM 2586 N N . THR A 1 326 ? 2.715 9.115 -33.841 1.00 76.56 326 THR A N 1
ATOM 2587 C CA . THR A 1 326 ? 4.133 9.045 -33.454 1.00 76.56 326 THR A CA 1
ATOM 2588 C C . THR A 1 326 ? 4.601 7.620 -33.154 1.00 76.56 326 THR A C 1
ATOM 2590 O O . THR A 1 326 ? 5.793 7.333 -33.255 1.00 76.56 326 THR A O 1
ATOM 2593 N N . GLY A 1 327 ? 3.678 6.731 -32.782 1.00 69.62 327 GLY A N 1
ATOM 2594 C CA . GLY A 1 327 ? 3.977 5.394 -32.279 1.00 69.62 327 GLY A CA 1
ATOM 2595 C C . GLY A 1 327 ? 4.656 5.424 -30.909 1.00 69.62 327 GLY A C 1
ATOM 2596 O O . GLY A 1 327 ? 5.220 4.415 -30.488 1.00 69.62 327 GLY A O 1
ATOM 2597 N N . ALA A 1 328 ? 4.646 6.571 -30.220 1.00 72.19 328 ALA A N 1
ATOM 2598 C CA . ALA A 1 328 ? 5.293 6.712 -28.928 1.00 72.19 328 ALA A CA 1
ATOM 2599 C C . ALA A 1 328 ? 4.575 5.853 -27.882 1.00 72.19 328 ALA A C 1
ATOM 2601 O O . ALA A 1 328 ? 3.351 5.892 -27.766 1.00 72.19 328 ALA A O 1
ATOM 2602 N N . VAL A 1 329 ? 5.336 5.083 -27.103 1.00 75.75 329 VAL A N 1
ATOM 2603 C CA . VAL A 1 329 ? 4.782 4.292 -26.000 1.00 75.75 329 VAL A CA 1
ATOM 2604 C C . VAL A 1 329 ? 4.395 5.240 -24.869 1.00 75.75 329 VAL A C 1
ATOM 2606 O O . VAL A 1 329 ? 5.260 5.783 -24.184 1.00 75.75 329 VAL A O 1
ATOM 2609 N N . ILE A 1 330 ? 3.091 5.422 -24.673 1.00 73.88 330 ILE A N 1
ATOM 2610 C CA . ILE A 1 330 ? 2.528 6.205 -23.567 1.00 73.88 330 ILE A CA 1
ATOM 2611 C C . ILE A 1 330 ? 2.536 5.366 -22.289 1.00 73.88 330 ILE A C 1
ATOM 2613 O O . ILE A 1 330 ? 2.819 5.858 -21.199 1.00 73.88 330 ILE A O 1
ATOM 2617 N N . PHE A 1 331 ? 2.231 4.079 -22.430 1.00 72.81 331 PHE A N 1
ATOM 2618 C CA . PHE A 1 331 ? 2.170 3.133 -21.329 1.00 72.81 331 PHE A CA 1
ATOM 2619 C C . PHE A 1 331 ? 2.552 1.747 -21.829 1.00 72.81 331 PHE A C 1
ATOM 2621 O O . PHE A 1 331 ? 2.143 1.342 -22.913 1.00 72.81 331 PHE A O 1
ATOM 2628 N N . ALA A 1 332 ? 3.314 1.012 -21.033 1.00 77.94 332 ALA A N 1
ATOM 2629 C CA . ALA A 1 332 ? 3.552 -0.403 -21.244 1.00 77.94 332 ALA A CA 1
ATOM 2630 C C . ALA A 1 332 ? 3.624 -1.083 -19.881 1.00 77.94 332 ALA A C 1
ATOM 2632 O O . ALA A 1 332 ? 4.252 -0.563 -18.957 1.00 77.94 332 ALA A O 1
ATOM 2633 N N . THR A 1 333 ? 2.970 -2.229 -19.754 1.00 66.50 333 THR A N 1
ATOM 2634 C CA . THR A 1 333 ? 2.985 -3.037 -18.536 1.00 66.50 333 THR A CA 1
ATOM 2635 C C . THR A 1 333 ? 2.866 -4.507 -18.894 1.00 66.50 333 THR A C 1
ATOM 2637 O O . THR A 1 333 ? 2.343 -4.850 -19.956 1.00 66.50 333 THR A O 1
ATOM 2640 N N . SER A 1 334 ? 3.310 -5.391 -18.005 1.00 70.81 334 SER A N 1
ATO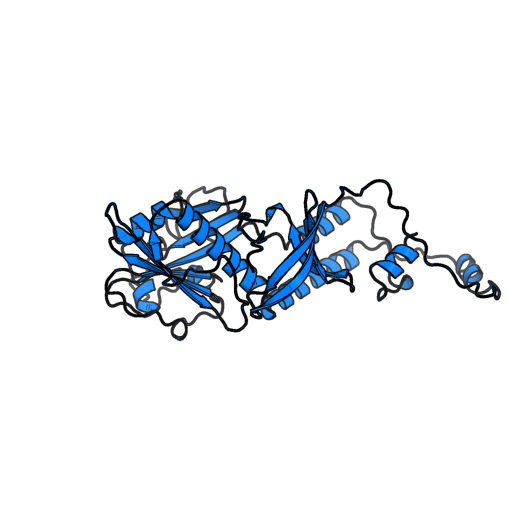M 2641 C CA . SER A 1 334 ? 2.996 -6.806 -18.169 1.00 70.81 334 SER A CA 1
ATOM 2642 C C . SER A 1 334 ? 1.503 -7.052 -17.961 1.00 70.81 334 SER A C 1
ATOM 2644 O O . SER A 1 334 ? 0.885 -6.430 -17.092 1.00 70.81 334 SER A O 1
ATOM 2646 N N . THR A 1 335 ? 0.927 -7.994 -18.711 1.00 73.25 335 THR A N 1
ATOM 2647 C CA . THR A 1 335 ? -0.461 -8.441 -18.520 1.00 73.25 335 THR A CA 1
ATOM 2648 C C . THR A 1 335 ? -0.716 -8.968 -17.111 1.00 73.25 335 THR A C 1
ATOM 2650 O O . THR A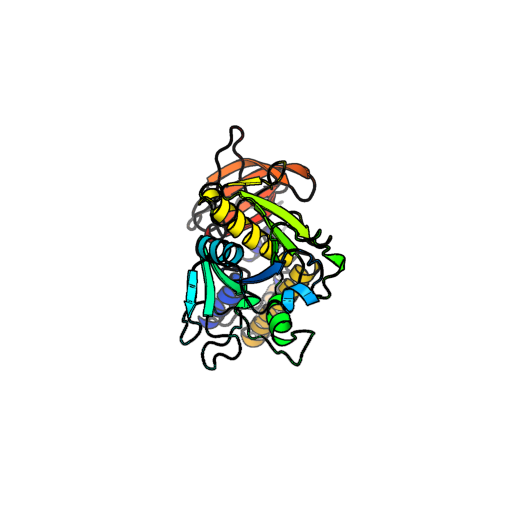 1 335 ? -1.806 -8.775 -16.583 1.00 73.25 335 THR A O 1
ATOM 2653 N N . GLN A 1 336 ? 0.293 -9.549 -16.457 1.00 67.19 336 GLN A N 1
ATOM 2654 C CA . GLN A 1 336 ? 0.194 -10.026 -15.072 1.00 67.19 336 GLN A CA 1
ATOM 2655 C C . GLN A 1 336 ? -0.004 -8.891 -14.060 1.00 67.19 336 GLN A C 1
ATOM 2657 O O . GLN A 1 336 ? -0.552 -9.103 -12.985 1.00 67.19 336 GLN A O 1
ATOM 2662 N N . SER A 1 337 ? 0.424 -7.674 -14.402 1.00 67.75 337 SER A N 1
ATOM 2663 C CA . SER A 1 337 ? 0.250 -6.491 -13.557 1.00 67.75 337 SER A CA 1
ATOM 2664 C C . SER A 1 337 ? -1.131 -5.842 -13.721 1.00 67.75 337 SER A C 1
ATOM 2666 O O . SER A 1 337 ? -1.435 -4.866 -13.034 1.00 67.75 337 SER A O 1
ATOM 2668 N N . ILE A 1 338 ? -1.974 -6.347 -14.631 1.00 71.38 338 ILE A N 1
ATOM 2669 C CA . ILE A 1 338 ? -3.335 -5.848 -14.841 1.00 71.38 338 ILE A CA 1
ATOM 2670 C C . ILE A 1 338 ? -4.251 -6.479 -13.791 1.00 71.38 338 ILE A C 1
ATOM 2672 O O . ILE A 1 338 ? -4.576 -7.661 -13.850 1.00 71.38 338 ILE A O 1
ATOM 2676 N N . LEU A 1 339 ? -4.703 -5.666 -12.837 1.00 65.75 339 LEU A N 1
ATOM 2677 C CA . LEU A 1 339 ? -5.519 -6.129 -11.708 1.00 65.75 339 LEU A CA 1
ATOM 2678 C C . LEU A 1 339 ? -7.000 -6.365 -12.069 1.00 65.75 339 LEU A C 1
ATOM 2680 O O . LEU A 1 339 ? -7.738 -6.940 -11.270 1.00 65.75 339 LEU A O 1
ATOM 2684 N N . GLY A 1 340 ? -7.454 -5.918 -13.245 1.00 60.28 340 GLY A N 1
ATOM 2685 C CA . GLY A 1 340 ? -8.800 -6.182 -13.761 1.00 60.28 340 GLY A CA 1
ATOM 2686 C C . GLY A 1 340 ? -9.265 -5.198 -14.840 1.00 60.28 340 GLY A C 1
ATOM 2687 O O . GLY A 1 340 ? -8.621 -4.183 -15.093 1.00 60.28 340 GLY A O 1
ATOM 2688 N N . TRP A 1 341 ? -10.412 -5.506 -15.451 1.00 64.06 341 TRP A N 1
ATOM 2689 C CA . TRP A 1 341 ? -11.139 -4.671 -16.417 1.00 64.06 341 TRP A CA 1
ATOM 2690 C C . TRP A 1 341 ? -12.620 -4.561 -16.032 1.00 64.06 341 TRP A C 1
ATOM 2692 O O . TRP A 1 341 ? -13.168 -5.442 -15.366 1.00 64.06 341 TRP A O 1
ATOM 2702 N N . THR A 1 342 ? -13.293 -3.495 -16.465 1.00 46.75 342 THR A N 1
ATOM 2703 C CA . THR A 1 342 ? -14.741 -3.324 -16.276 1.00 46.75 342 THR A CA 1
ATOM 2704 C C . THR A 1 342 ? -15.386 -2.842 -17.570 1.00 46.75 342 THR A C 1
ATOM 2706 O O . THR A 1 342 ? -14.944 -1.840 -18.125 1.00 46.75 342 THR A O 1
ATOM 2709 N N . ASN A 1 343 ? -16.459 -3.496 -18.017 1.00 42.00 343 ASN A N 1
ATOM 2710 C CA . ASN A 1 343 ? -17.225 -3.043 -19.179 1.00 42.00 343 ASN A CA 1
ATOM 2711 C C . ASN A 1 343 ? -18.173 -1.909 -18.756 1.00 42.00 343 ASN A C 1
ATOM 2713 O O . ASN A 1 343 ? -19.088 -2.140 -17.968 1.00 42.00 343 ASN A O 1
ATOM 2717 N N . GLY A 1 344 ? -17.947 -0.695 -19.261 1.00 47.84 344 GLY A N 1
ATOM 2718 C CA . GLY A 1 344 ? -18.918 0.405 -19.226 1.00 47.84 344 GLY A CA 1
ATOM 2719 C C . GLY A 1 344 ? -19.525 0.646 -20.613 1.00 47.84 344 GLY A C 1
ATOM 2720 O O . GLY A 1 344 ? -18.981 0.163 -21.604 1.00 47.84 344 GLY A O 1
ATOM 2721 N N . GLU A 1 345 ? -20.628 1.404 -20.692 1.00 38.34 345 GLU A N 1
ATOM 2722 C CA . GLU A 1 345 ? -21.309 1.785 -21.955 1.00 38.34 345 GLU A CA 1
ATOM 2723 C C . GLU A 1 345 ? -20.392 2.511 -22.958 1.00 38.34 345 GLU A C 1
ATOM 2725 O O . GLU A 1 345 ? -20.631 2.496 -24.162 1.00 38.34 345 GLU A O 1
ATOM 2730 N N . PHE A 1 346 ? -19.285 3.062 -22.467 1.00 42.00 346 PHE A N 1
ATOM 2731 C CA . PHE A 1 346 ? -18.098 3.403 -23.238 1.00 42.00 346 PHE A CA 1
ATOM 2732 C C . PHE A 1 346 ? -17.018 2.433 -22.766 1.00 42.00 346 PHE A C 1
ATOM 2734 O O . PHE A 1 346 ? -16.756 2.388 -21.568 1.00 42.00 346 PHE A O 1
ATOM 2741 N N . GLY A 1 347 ? -16.438 1.604 -23.635 1.00 34.56 347 GLY A N 1
ATOM 2742 C CA . GLY A 1 347 ? -15.452 0.591 -23.241 1.00 34.56 347 GLY A CA 1
ATOM 2743 C C . GLY A 1 347 ? -14.234 1.203 -22.538 1.00 34.56 347 GLY A C 1
ATOM 2744 O O . GLY A 1 347 ? -13.246 1.542 -23.182 1.00 34.56 347 GLY A O 1
ATOM 2745 N N . TYR A 1 348 ? -14.306 1.365 -21.217 1.00 36.69 348 TYR A N 1
ATOM 2746 C CA . TYR A 1 348 ? -13.232 1.919 -20.412 1.00 36.69 348 TYR A CA 1
ATOM 2747 C C . TYR A 1 348 ? -12.196 0.833 -20.165 1.00 36.69 348 TYR A C 1
ATOM 2749 O O . TYR A 1 348 ? -12.433 -0.130 -19.436 1.00 36.69 348 TYR A O 1
ATOM 2757 N N . ILE A 1 349 ? -10.997 1.028 -20.701 1.00 38.62 349 ILE A N 1
ATOM 2758 C CA . ILE A 1 349 ? -9.827 0.369 -20.135 1.00 38.62 349 ILE A CA 1
ATOM 2759 C C . ILE A 1 349 ? -9.537 1.101 -18.832 1.00 38.62 349 ILE A C 1
ATOM 2761 O O . ILE A 1 349 ? -8.952 2.183 -18.835 1.00 38.62 349 ILE A O 1
ATOM 2765 N N . GLN A 1 350 ? -9.945 0.516 -17.705 1.00 35.00 350 GLN A N 1
ATOM 2766 C CA . GLN A 1 350 ? -9.361 0.869 -16.416 1.00 35.00 350 GLN A CA 1
ATOM 2767 C C . GLN A 1 350 ? -7.917 0.357 -16.388 1.00 35.00 350 GLN A C 1
ATOM 2769 O O . GLN A 1 350 ? -7.587 -0.593 -15.688 1.00 35.00 350 GLN A O 1
ATOM 2774 N N . ASN A 1 351 ? -7.026 1.017 -17.129 1.00 37.53 351 ASN A N 1
ATOM 2775 C CA . ASN A 1 351 ? -5.663 1.110 -16.652 1.00 37.53 351 ASN A CA 1
ATOM 2776 C C . ASN A 1 351 ? -5.716 2.115 -15.524 1.00 37.53 351 ASN A C 1
ATOM 2778 O O . ASN A 1 351 ? -5.897 3.319 -15.700 1.00 37.53 351 ASN A O 1
ATOM 2782 N N . LEU A 1 352 ? -5.664 1.537 -14.339 1.00 37.59 352 LEU A N 1
ATOM 2783 C CA . LEU A 1 352 ? -5.453 2.232 -13.109 1.00 37.59 352 LEU A CA 1
ATOM 2784 C C . LEU A 1 352 ? -4.178 3.076 -13.256 1.00 37.59 352 LEU A C 1
ATOM 2786 O O . LEU A 1 352 ? -3.064 2.551 -13.166 1.00 37.59 352 LEU A O 1
ATOM 2790 N N . LEU A 1 353 ? -4.346 4.375 -13.508 1.00 32.84 353 LEU A N 1
ATOM 2791 C CA . LEU A 1 353 ? -3.263 5.340 -13.324 1.00 32.84 353 LEU A CA 1
ATOM 2792 C C . LEU A 1 353 ? -2.711 5.263 -11.905 1.00 32.84 353 LEU A C 1
ATOM 2794 O O . LEU A 1 353 ? -3.413 4.682 -11.040 1.00 32.84 353 LEU A O 1
#

Solvent-accessible surface area (backbone atoms only — not comparable to full-atom values): 20413 Å² total; per-residue (Å²): 107,73,66,60,50,34,57,69,80,39,67,86,59,61,76,86,76,66,69,61,60,50,95,46,74,65,55,56,54,50,50,49,52,65,68,48,64,80,64,81,45,69,46,50,36,15,36,38,55,30,48,59,75,34,54,50,61,57,59,29,60,62,40,72,67,76,50,72,54,53,50,55,48,50,60,66,69,28,42,79,39,61,26,65,74,55,85,67,80,55,67,85,56,41,38,83,76,46,79,44,20,59,42,42,41,35,37,81,55,78,85,26,42,36,22,38,44,42,44,53,44,29,60,82,52,89,92,40,76,79,30,60,73,43,40,63,53,34,40,60,13,43,32,31,36,37,40,30,40,70,66,35,47,81,76,52,74,86,69,52,88,48,93,45,48,44,34,36,42,37,40,33,46,43,58,62,93,53,98,70,28,30,34,35,54,51,77,51,65,43,91,69,36,61,50,49,18,65,80,76,57,89,88,21,68,40,60,80,47,71,68,46,46,50,50,51,54,48,30,51,54,25,47,43,53,30,47,49,64,14,69,72,42,40,50,50,53,52,49,54,54,49,53,52,53,46,53,50,50,75,73,39,45,52,74,82,76,82,73,58,76,78,65,61,58,68,75,75,70,71,78,95,69,82,86,69,86,73,76,78,79,76,81,82,83,79,92,78,77,74,66,54,57,68,49,81,41,76,44,72,41,73,68,78,74,46,74,44,68,25,38,39,33,39,37,92,58,37,35,36,33,24,35,73,90,79,62,44,76,78,44,74,46,48,44,75,74,58,85,62,77,55,91,48,103,60,79,45,76,55,71,62,60

Radius of gyration: 26.17 Å; Cα contacts (8 Å, |Δi|>4): 551; chains: 1; bounding box: 72×37×83 Å

Sequence (353 aa):
MLRELLELFCPKVSFSCLKPALSTPKVEELLMKIDETPMYTRYKIGILLCKAGQQTEEEMYNNQKSSDAFDEFLDFLGRRVCLKDFDKYKGGLDTRGDTTGTHSLFADYAGNEIMFHVSTLLPFTPSNKQQLSRKRHIGNDMVTVIFQEPGSLPFKAVTMRSHFQHVFIIVRVDNACTEHVTYRVAVSRAKSVPAFGPAIPEGGRFTKNTKFKNFLLTKILNAENAVQRSKRFAYLTSRTRREALKDLADKYVQPPVNEGAAKLASRILGGSVRRRERMLPRPISDYCLRGAFSWVVEVQDHSTGQRSQCVLGISVDTLVLLEPPTGAVIFATSTQSILGWTNGEFGYIQNLL

Mean predicted aligned error: 12.46 Å